Protein AF-A0A935E6T8-F1 (afdb_monomer_lite)

pLDDT: mean 95.71, std 8.77, range [33.62, 98.94]

Radius of gyration: 23.7 Å; chains: 1; bounding box: 55×39×68 Å

Sequence (323 aa):
MNLFSQPHSMPKLAYNYDALEPYIDAQTMEIHYSKHHQAYLNNLNKALAGTKAESLPLGELLISAERRGTAIRNNGGGHYNHSLFWDILAPNAAKTPEGKLADDIKNTFTSLDSLKKLMNAGAATRFGSGWVWLYVTPEKKLAICSTPNQDNPIMDAVKDNRGIPILGIDVWEHAYYLKYQNKRADYLGAIWNVVDWNAVNKNYENALKDPLLKMIEKDAWTALKDFHSVMAQTFHPMEEGKFGPIRERSGEMLAKAKLLASSAVPASFKSTKIDQAIKGLVDGSAKLDKLVKKNGKDEKIKESLIALHDTFHIIQGLCSDEH

Foldseek 3Di:
DDPDDQLDDQDDQPDQLPLLPPQFHSVLSCCLRVPQLVVLSVLLSVLCPPHPCSNPDLLVLQLAQVVSHDSNQQSSLSNVQVSLASLQFGSPADLAADDPVQVLCCVPQVHPVSVLVVQLVQLVPPPAWWKKFFFQALVRHTDIHIDHRSRDQSHPVPQPRHFGGLDMDTNHCSRPCVPQNVPSSVSSVRRSNGGHNVSSNVSSVCRSVDCSNLVSLVSSLVLLVQLVVLLVQQQVCVVVVRRVSCLVCLVVNLVSLVVSLPDDDGPVLDDPQLNVLSVVLNVLSVVLNVCSVVVHDSVVNNVSSVSNVVSSVSSVVSSDPPD

Secondary structure (DSSP, 8-state):
--SS--SS-PPPPSS-GGGGTTTS-HHHHHHIIIIIIHHHHHHHHHHHTTSTTTTS-HHHHHHTTTTT-HHHHHHHHHHHHHHHHHHTB-TT--SS--HHHHHHHHHHHSSHHHHHHHHHHHHHH--SSEEEEEEE-TTS-EEEEEEETT--TTSTT-SSS-SEEEEEEE-SGGGTHHHHTT-HHHHHHHGGGTB-HHHHHHHHHHHTT-THHHHHHHHT-HHHHHHHHHHHHHHHHHHTT--HHHHHHHHHHHHHHHHHHHSPPPGGG--HHHHHHHHHHHHHHHHHHHHHHTT--HHHHHHHHHHHHHHHHHHHHHTSS--

Structure (mmCIF, N/CA/C/O backbone):
data_AF-A0A935E6T8-F1
#
_entry.id   AF-A0A935E6T8-F1
#
loop_
_atom_site.group_PDB
_atom_site.id
_atom_site.type_symbol
_atom_site.label_atom_id
_atom_site.label_alt_id
_atom_site.label_comp_id
_atom_site.label_asym_id
_atom_site.label_entity_id
_atom_site.label_seq_id
_atom_site.pdbx_PDB_ins_code
_atom_site.Cartn_x
_atom_site.Cartn_y
_atom_site.Cartn_z
_atom_site.occupancy
_atom_site.B_iso_or_equiv
_atom_site.auth_seq_id
_atom_site.auth_comp_id
_atom_site.auth_asym_id
_atom_site.auth_atom_id
_atom_site.pdbx_PDB_model_num
ATOM 1 N N . MET A 1 1 ? -27.026 -13.960 -12.704 1.00 37.09 1 MET A N 1
ATOM 2 C CA . MET A 1 1 ? -25.626 -14.076 -12.241 1.00 37.09 1 MET A CA 1
ATOM 3 C C . MET A 1 1 ? -24.742 -14.091 -13.474 1.00 37.09 1 MET A C 1
ATOM 5 O O . MET A 1 1 ? -24.875 -15.006 -14.275 1.00 37.09 1 MET A O 1
ATOM 9 N N . ASN A 1 2 ? -23.948 -13.042 -13.697 1.00 33.62 2 ASN A N 1
ATOM 10 C CA . ASN A 1 2 ? -23.047 -12.967 -14.849 1.00 33.62 2 ASN A CA 1
ATOM 11 C C . ASN A 1 2 ? -21.915 -13.983 -14.667 1.00 33.62 2 ASN A C 1
ATOM 13 O O . ASN A 1 2 ? -21.098 -13.836 -13.768 1.00 33.62 2 ASN A O 1
ATOM 17 N N . LEU A 1 3 ? -21.877 -15.003 -15.520 1.00 39.88 3 LEU A N 1
ATOM 18 C CA . LEU A 1 3 ? -20.927 -16.117 -15.459 1.00 39.88 3 LEU A CA 1
ATOM 19 C C . LEU A 1 3 ? -19.535 -15.807 -16.051 1.00 39.88 3 LEU A C 1
ATOM 21 O O . LEU A 1 3 ? -18.737 -16.727 -16.173 1.00 39.88 3 LEU A O 1
ATOM 25 N N . PHE A 1 4 ? -19.209 -14.554 -16.415 1.00 50.06 4 PHE A N 1
ATOM 26 C CA . PHE A 1 4 ? -17.982 -14.277 -17.191 1.00 50.06 4 PHE A CA 1
ATOM 27 C C . PHE A 1 4 ? -17.188 -12.997 -16.865 1.00 50.06 4 PHE A C 1
ATOM 29 O O . PHE A 1 4 ? -16.226 -12.719 -17.575 1.00 50.06 4 PHE A O 1
ATOM 36 N N . SER A 1 5 ? -17.493 -12.238 -15.806 1.00 58.25 5 SER A N 1
ATOM 37 C CA . SER A 1 5 ? -16.596 -11.145 -15.381 1.00 58.25 5 SER A CA 1
ATOM 38 C C . SER A 1 5 ? -15.789 -11.587 -14.171 1.00 58.25 5 SER A C 1
ATOM 40 O O . SER A 1 5 ? -16.341 -11.742 -13.088 1.00 58.25 5 SER A O 1
ATOM 42 N N . GLN A 1 6 ? -14.489 -11.806 -14.358 1.00 73.06 6 GLN A N 1
ATOM 43 C CA . GLN A 1 6 ? -13.560 -11.975 -13.242 1.00 73.06 6 GLN A CA 1
ATOM 44 C C . GLN A 1 6 ? -13.437 -10.646 -12.467 1.00 73.06 6 GLN A C 1
ATOM 46 O O . GLN A 1 6 ? -13.509 -9.590 -13.103 1.00 73.06 6 GLN A O 1
ATOM 51 N N . PRO A 1 7 ? -13.249 -10.667 -11.133 1.00 78.94 7 PRO A N 1
ATOM 52 C CA . PRO A 1 7 ? -13.168 -9.444 -10.328 1.00 78.94 7 PRO A CA 1
ATOM 53 C C . PRO A 1 7 ? -11.920 -8.612 -10.655 1.00 78.94 7 PRO A C 1
ATOM 55 O O . PRO A 1 7 ? -11.956 -7.384 -10.626 1.00 78.94 7 PRO A O 1
ATOM 58 N N . HIS A 1 8 ? -10.837 -9.279 -11.058 1.00 91.81 8 HIS A N 1
ATOM 59 C CA . HIS A 1 8 ? -9.642 -8.652 -11.610 1.00 91.81 8 HIS A CA 1
ATOM 60 C C . HIS A 1 8 ? -9.248 -9.307 -12.942 1.00 91.81 8 HIS A C 1
ATOM 62 O O . HIS A 1 8 ? -9.583 -10.467 -13.209 1.00 91.81 8 HIS A O 1
ATOM 68 N N . SER A 1 9 ? -8.506 -8.574 -13.774 1.00 93.88 9 SER A N 1
ATOM 69 C CA . SER A 1 9 ? -8.086 -8.994 -15.117 1.00 93.88 9 SER A CA 1
ATOM 70 C C . SER A 1 9 ? -6.611 -8.689 -15.371 1.00 93.88 9 SER A C 1
ATOM 72 O O . SER A 1 9 ? -6.074 -7.735 -14.814 1.00 93.88 9 SER A O 1
ATOM 74 N N . MET A 1 10 ? -5.967 -9.444 -16.268 1.00 94.69 10 MET A N 1
ATOM 75 C CA . MET A 1 10 ? -4.593 -9.142 -16.684 1.00 94.69 10 MET A CA 1
ATOM 76 C C . MET A 1 10 ? -4.532 -7.772 -17.374 1.00 94.69 10 MET A C 1
ATOM 78 O O . MET A 1 10 ? -5.348 -7.518 -18.267 1.00 94.69 10 MET A O 1
ATOM 82 N N . PRO A 1 11 ? -3.566 -6.905 -17.027 1.00 94.12 11 PRO A N 1
ATOM 83 C CA . PRO A 1 11 ? -3.312 -5.697 -17.798 1.00 94.12 11 PRO A CA 1
ATOM 84 C C . PRO A 1 11 ? -2.738 -6.079 -19.160 1.00 94.12 11 PRO A C 1
ATOM 86 O O . PRO A 1 11 ? -1.846 -6.916 -19.246 1.00 94.12 11 PRO A O 1
ATOM 89 N N . LYS A 1 12 ? -3.220 -5.454 -20.233 1.00 94.31 12 LYS A N 1
ATOM 90 C CA . LYS A 1 12 ? -2.670 -5.673 -21.573 1.00 94.31 12 LYS A CA 1
ATOM 91 C C . LYS A 1 12 ? -1.252 -5.096 -21.651 1.00 94.31 12 LYS A C 1
ATOM 93 O O . LYS A 1 12 ? -1.075 -3.908 -21.398 1.00 94.31 12 LYS A O 1
ATOM 98 N N . LEU A 1 13 ? -0.272 -5.900 -22.073 1.00 95.00 13 LEU A N 1
ATOM 99 C CA . LEU A 1 13 ? 1.066 -5.389 -22.388 1.00 95.00 13 LEU A CA 1
ATOM 100 C C . LEU A 1 13 ? 1.008 -4.373 -23.534 1.00 95.00 13 LEU A C 1
ATOM 102 O O . LEU A 1 13 ? 0.393 -4.623 -24.575 1.00 95.00 13 LEU A O 1
ATOM 106 N N . ALA A 1 14 ? 1.669 -3.233 -23.339 1.00 95.69 14 ALA A N 1
ATOM 107 C CA . ALA A 1 14 ? 1.742 -2.154 -24.324 1.00 95.69 14 ALA A CA 1
ATOM 108 C C . ALA A 1 14 ? 2.800 -2.398 -25.420 1.00 95.69 14 ALA A C 1
ATOM 110 O O . ALA A 1 14 ? 2.910 -1.613 -26.360 1.00 95.69 14 ALA A O 1
ATOM 111 N N . TYR A 1 15 ? 3.578 -3.473 -25.301 1.00 97.69 15 TYR A N 1
ATOM 112 C CA . TYR A 1 15 ? 4.709 -3.811 -26.160 1.00 97.69 15 TYR A CA 1
ATOM 113 C C . TYR A 1 15 ? 4.876 -5.335 -26.254 1.00 97.69 15 TYR A C 1
ATOM 115 O O . TYR A 1 15 ? 4.345 -6.085 -25.433 1.00 97.69 15 TYR A O 1
ATOM 123 N N . ASN A 1 16 ? 5.598 -5.790 -27.280 1.00 98.25 16 ASN A N 1
ATOM 124 C CA . ASN A 1 16 ? 5.911 -7.205 -27.481 1.00 98.25 16 ASN A CA 1
ATOM 125 C C . ASN A 1 16 ? 6.928 -7.703 -26.444 1.00 98.25 16 ASN A C 1
ATOM 127 O O . ASN A 1 16 ? 7.658 -6.910 -25.851 1.00 98.25 16 ASN A O 1
ATOM 131 N N . TYR A 1 17 ? 7.016 -9.022 -26.258 1.00 98.62 17 TYR A N 1
ATOM 132 C CA . TYR A 1 17 ? 7.932 -9.620 -25.282 1.00 98.62 17 TYR A CA 1
ATOM 133 C C . TYR A 1 17 ? 9.412 -9.311 -25.555 1.00 98.62 17 TYR A C 1
ATOM 135 O O . TYR A 1 17 ? 10.180 -9.164 -24.615 1.00 98.62 17 TYR A O 1
ATOM 143 N N . ASP A 1 18 ? 9.814 -9.156 -26.814 1.00 98.44 18 ASP A N 1
ATOM 144 C CA . ASP A 1 18 ? 11.189 -8.843 -27.224 1.00 98.44 18 ASP A CA 1
ATOM 145 C C . ASP A 1 18 ? 11.524 -7.343 -27.213 1.00 98.44 18 ASP A C 1
ATOM 147 O O . ASP A 1 18 ? 12.677 -6.961 -27.405 1.00 98.44 18 ASP A O 1
ATOM 151 N N . ALA A 1 19 ? 10.545 -6.473 -26.952 1.00 98.56 19 ALA A N 1
ATOM 152 C CA . ALA A 1 19 ? 10.713 -5.028 -27.072 1.00 98.56 19 ALA A CA 1
ATOM 153 C C . ALA A 1 19 ? 11.705 -4.430 -26.055 1.00 98.56 19 ALA A C 1
ATOM 155 O O . ALA A 1 19 ? 12.172 -3.311 -26.247 1.00 98.56 19 ALA A O 1
ATOM 156 N N . LEU A 1 20 ? 12.012 -5.144 -24.968 1.00 98.56 20 LEU A N 1
ATOM 157 C CA . LEU A 1 20 ? 12.906 -4.673 -23.904 1.00 98.56 20 LEU A CA 1
ATOM 158 C C . LEU A 1 20 ? 14.341 -5.217 -24.030 1.00 98.56 20 LEU A C 1
ATOM 160 O O . LEU A 1 20 ? 15.175 -4.972 -23.152 1.00 98.56 20 LEU A O 1
ATOM 164 N N . GLU A 1 21 ? 14.661 -5.924 -25.115 1.00 98.19 21 GLU A N 1
ATOM 165 C CA . GLU A 1 21 ? 16.039 -6.299 -25.439 1.00 98.19 21 GLU A CA 1
ATOM 166 C C . GLU A 1 21 ? 16.902 -5.042 -25.711 1.00 98.19 21 GLU A C 1
ATOM 168 O O . GLU A 1 21 ? 16.412 -4.053 -26.259 1.00 98.19 21 GLU A O 1
ATOM 173 N N . PRO A 1 22 ? 18.200 -5.040 -25.352 1.00 97.94 22 PRO A N 1
ATOM 174 C CA . PRO A 1 22 ? 18.962 -6.142 -24.780 1.00 97.94 22 PRO A CA 1
ATOM 175 C C . PRO A 1 22 ? 18.931 -6.176 -23.241 1.00 97.94 22 PRO A C 1
ATOM 177 O O . PRO A 1 22 ? 19.862 -6.715 -22.649 1.00 97.94 22 PRO A O 1
ATOM 180 N N . TYR A 1 23 ? 17.943 -5.576 -22.572 1.00 98.50 23 TYR A N 1
ATOM 181 C CA . TYR A 1 23 ? 17.951 -5.378 -21.114 1.00 98.50 23 TYR A CA 1
ATOM 182 C C . TYR A 1 23 ? 17.115 -6.411 -20.352 1.00 98.50 23 TYR A C 1
ATOM 184 O O . TYR A 1 23 ? 17.507 -6.839 -19.272 1.00 98.50 23 TYR A O 1
ATOM 192 N N . ILE A 1 24 ? 15.992 -6.849 -20.916 1.00 98.75 24 ILE A N 1
ATOM 193 C CA . ILE A 1 24 ? 15.214 -7.991 -20.423 1.00 98.75 24 ILE A CA 1
ATOM 194 C C . ILE A 1 24 ? 14.935 -8.875 -21.633 1.00 98.75 24 ILE A C 1
ATOM 196 O O . ILE A 1 24 ? 14.482 -8.377 -22.661 1.00 98.75 24 ILE A O 1
ATOM 200 N N . ASP A 1 25 ? 15.268 -10.161 -21.538 1.00 98.62 25 ASP A N 1
ATOM 201 C CA . ASP A 1 25 ? 15.104 -11.076 -22.662 1.00 98.62 25 ASP A CA 1
ATOM 202 C C . ASP A 1 25 ? 13.638 -11.454 -22.902 1.00 98.62 25 ASP A C 1
ATOM 204 O O . ASP A 1 25 ? 12.824 -11.512 -21.974 1.00 98.62 25 ASP A O 1
ATOM 208 N N . ALA A 1 26 ? 13.309 -11.744 -24.163 1.00 98.69 26 ALA A N 1
ATOM 209 C CA . ALA A 1 26 ? 11.941 -12.058 -24.576 1.00 98.69 26 ALA A CA 1
ATOM 210 C C . ALA A 1 26 ? 11.348 -13.265 -23.831 1.00 98.69 26 ALA A C 1
ATOM 212 O O . ALA A 1 26 ? 10.160 -13.275 -23.502 1.00 98.69 26 ALA A O 1
ATOM 213 N N . GLN A 1 27 ? 12.178 -14.268 -23.533 1.00 98.69 27 GLN A N 1
ATOM 214 C CA . GLN A 1 27 ? 11.749 -15.470 -22.826 1.00 98.69 27 GLN A CA 1
ATOM 215 C C . GLN A 1 27 ? 11.370 -15.154 -21.373 1.00 98.69 27 GLN A C 1
ATOM 217 O O . GLN A 1 27 ? 10.331 -15.620 -20.897 1.00 98.69 27 GLN A O 1
ATOM 222 N N . THR A 1 28 ? 12.161 -14.326 -20.685 1.00 98.75 28 THR A N 1
ATOM 223 C CA . THR A 1 28 ? 11.809 -13.788 -19.366 1.00 98.75 28 THR A CA 1
ATOM 224 C C . THR A 1 28 ? 10.487 -13.029 -19.433 1.00 98.75 28 THR A C 1
ATOM 226 O O . THR A 1 28 ? 9.585 -13.347 -18.662 1.00 98.75 28 THR A O 1
ATOM 229 N N . MET A 1 29 ? 10.313 -12.101 -20.379 1.00 98.75 29 MET A N 1
ATOM 230 C CA . MET A 1 29 ? 9.067 -11.329 -20.517 1.00 98.75 29 MET A CA 1
ATOM 231 C C . MET A 1 29 ? 7.836 -12.223 -20.716 1.00 98.75 29 MET A C 1
ATOM 233 O O . MET A 1 29 ? 6.820 -12.042 -20.040 1.00 98.75 29 MET A O 1
ATOM 237 N N . GLU A 1 30 ? 7.928 -13.222 -21.595 1.00 98.69 30 GLU A N 1
ATOM 238 C CA . GLU A 1 30 ? 6.835 -14.160 -21.852 1.00 98.69 30 GLU A CA 1
ATOM 239 C C . GLU A 1 30 ? 6.477 -14.977 -20.606 1.00 98.69 30 GLU A C 1
ATOM 241 O O . GLU A 1 30 ? 5.300 -15.079 -20.248 1.00 98.69 30 GLU A O 1
ATOM 246 N N . ILE A 1 31 ? 7.464 -15.559 -19.920 1.00 98.81 31 ILE A N 1
ATOM 247 C CA . ILE A 1 31 ? 7.226 -16.425 -18.756 1.00 98.81 31 ILE A CA 1
ATOM 248 C C . ILE A 1 31 ? 6.748 -15.598 -17.555 1.00 98.81 31 ILE A C 1
ATOM 250 O O . ILE A 1 31 ? 5.792 -15.975 -16.868 1.00 98.81 31 ILE A O 1
ATOM 254 N N . HIS A 1 32 ? 7.365 -14.445 -17.313 1.00 98.81 32 HIS A N 1
ATOM 255 C CA . HIS A 1 32 ? 7.050 -13.558 -16.193 1.00 98.81 32 HIS A CA 1
ATOM 256 C C . HIS A 1 32 ? 5.625 -13.000 -16.307 1.00 98.81 32 HIS A C 1
ATOM 258 O O . HIS A 1 32 ? 4.868 -13.038 -15.331 1.00 98.81 32 HIS A O 1
ATOM 264 N N . TYR A 1 33 ? 5.197 -12.598 -17.506 1.00 98.75 33 TYR A N 1
ATOM 265 C CA . TYR A 1 33 ? 3.830 -12.135 -17.751 1.00 98.75 33 TYR A CA 1
ATOM 266 C C . TYR A 1 33 ? 2.812 -13.288 -17.843 1.00 98.75 33 TYR A C 1
ATOM 268 O O . TYR A 1 33 ? 1.829 -13.323 -17.099 1.00 98.75 33 TYR A O 1
ATOM 276 N N . SER A 1 34 ? 3.026 -14.260 -18.736 1.00 98.19 34 SER A N 1
ATOM 277 C CA . SER A 1 34 ? 2.002 -15.265 -19.073 1.00 98.19 34 SER A CA 1
ATOM 278 C C . SER A 1 34 ? 1.897 -16.423 -18.077 1.00 98.19 34 SER A C 1
ATOM 280 O O . SER A 1 34 ? 0.899 -17.149 -18.091 1.00 98.19 34 SER A O 1
ATOM 282 N N . LYS A 1 35 ? 2.908 -16.622 -17.217 1.00 98.56 35 LYS A N 1
ATOM 283 C CA . LYS A 1 35 ? 2.922 -17.683 -16.195 1.00 98.56 35 LYS A CA 1
ATOM 284 C C . LYS A 1 35 ? 2.877 -17.106 -14.790 1.00 98.56 35 LYS A C 1
ATOM 286 O O . LYS A 1 35 ? 1.891 -17.340 -14.096 1.00 98.56 35 LYS A O 1
ATOM 291 N N . HIS A 1 36 ? 3.893 -16.349 -14.373 1.00 98.75 36 HIS A N 1
ATOM 292 C CA . HIS A 1 36 ? 3.972 -15.861 -12.990 1.00 98.75 36 HIS A CA 1
ATOM 293 C C . HIS A 1 36 ? 2.833 -14.886 -12.670 1.00 98.75 36 HIS A C 1
ATOM 295 O O . HIS A 1 36 ? 2.038 -15.152 -11.766 1.00 98.75 36 HIS A O 1
ATOM 301 N N . HIS A 1 37 ? 2.686 -13.810 -13.449 1.00 98.75 37 HIS A N 1
ATOM 302 C CA . HIS A 1 37 ? 1.616 -12.837 -13.227 1.00 98.75 37 HIS A CA 1
ATOM 303 C C . HIS A 1 37 ? 0.217 -13.456 -13.414 1.00 98.75 37 HIS A C 1
ATOM 305 O O . HIS A 1 37 ? -0.647 -13.295 -12.548 1.00 98.75 37 HIS A O 1
ATOM 311 N N . GLN A 1 38 ? 0.010 -14.252 -14.468 1.00 98.44 38 GLN A N 1
ATOM 312 C CA . GLN A 1 38 ? -1.260 -14.956 -14.689 1.00 98.44 38 GLN A CA 1
ATOM 313 C C . GLN A 1 38 ? -1.637 -15.892 -13.526 1.00 98.44 38 GLN A C 1
ATOM 315 O O . GLN A 1 38 ? -2.812 -15.979 -13.161 1.00 98.44 38 GLN A O 1
ATOM 320 N N . ALA A 1 39 ? -0.668 -16.589 -12.924 1.00 98.69 39 ALA A N 1
ATOM 321 C CA . ALA A 1 39 ? -0.919 -17.454 -11.775 1.00 98.69 39 ALA A CA 1
ATOM 322 C C . ALA A 1 39 ? -1.370 -16.651 -10.547 1.00 98.69 39 ALA A C 1
ATOM 324 O O . ALA A 1 39 ? -2.327 -17.059 -9.883 1.00 98.69 39 ALA A O 1
ATOM 325 N N . TYR A 1 40 ? -0.743 -15.499 -10.274 1.00 98.75 40 TYR A N 1
ATOM 326 C CA . TYR A 1 40 ? -1.193 -14.600 -9.208 1.00 98.75 40 TYR A CA 1
ATOM 327 C C . TYR A 1 40 ? -2.631 -14.142 -9.443 1.00 98.75 40 TYR A C 1
ATOM 329 O O . TYR A 1 40 ? -3.457 -14.262 -8.544 1.00 98.75 40 TYR A O 1
ATOM 337 N N . LEU A 1 41 ? -2.974 -13.719 -10.660 1.00 98.25 41 LEU A N 1
ATOM 338 C CA . LEU A 1 41 ? -4.343 -13.315 -10.972 1.00 98.25 41 LEU A CA 1
ATOM 339 C C . LEU A 1 41 ? -5.356 -14.451 -10.757 1.00 98.25 41 LEU A C 1
ATOM 341 O O . LEU A 1 41 ? -6.370 -14.267 -10.083 1.00 98.25 41 LEU A O 1
ATOM 345 N N . ASN A 1 42 ? -5.079 -15.638 -11.302 1.00 98.06 42 ASN A N 1
ATOM 346 C CA . ASN A 1 42 ? -5.985 -16.784 -11.197 1.00 98.06 42 ASN A CA 1
ATOM 347 C C . ASN A 1 42 ? -6.233 -17.168 -9.733 1.00 98.06 42 ASN A C 1
ATOM 349 O O . ASN A 1 42 ? -7.369 -17.419 -9.326 1.00 98.06 42 ASN A O 1
ATOM 353 N N . ASN A 1 43 ? -5.170 -17.194 -8.930 1.00 98.44 43 ASN A N 1
ATOM 354 C CA . ASN A 1 43 ? -5.258 -17.533 -7.517 1.00 98.44 43 ASN A CA 1
ATOM 355 C C . ASN A 1 43 ? -5.927 -16.430 -6.690 1.00 98.44 43 ASN A C 1
ATOM 357 O O . ASN A 1 43 ? -6.649 -16.750 -5.747 1.00 98.44 43 ASN A O 1
ATOM 361 N N . LEU A 1 44 ? -5.723 -15.156 -7.041 1.00 98.19 44 LEU A N 1
ATOM 362 C CA . LEU A 1 44 ? -6.420 -14.031 -6.422 1.00 98.19 44 LEU A CA 1
ATOM 363 C C . LEU A 1 44 ? -7.927 -14.152 -6.649 1.00 98.19 44 LEU A C 1
ATOM 365 O O . LEU A 1 44 ? -8.685 -14.187 -5.683 1.00 98.19 44 LEU A O 1
ATOM 369 N N . ASN A 1 45 ? -8.358 -14.298 -7.902 1.00 97.25 45 ASN A N 1
ATOM 370 C CA . ASN A 1 45 ? -9.778 -14.416 -8.229 1.00 97.25 45 ASN A CA 1
ATOM 371 C C . ASN A 1 45 ? -10.406 -15.651 -7.566 1.00 97.25 45 ASN A C 1
ATOM 373 O O . ASN A 1 45 ? -11.507 -15.572 -7.026 1.00 97.25 45 ASN A O 1
ATOM 377 N N . LYS A 1 46 ? -9.675 -16.773 -7.506 1.00 97.31 46 LYS A N 1
ATOM 378 C CA . LYS A 1 46 ? -10.103 -17.966 -6.760 1.00 97.31 46 LYS A CA 1
ATOM 379 C C . LYS A 1 46 ? -10.267 -17.698 -5.260 1.00 97.31 46 LYS A C 1
ATOM 381 O O . LYS A 1 46 ? -11.198 -18.224 -4.661 1.00 97.31 46 LYS A O 1
ATOM 386 N N . ALA A 1 47 ? -9.373 -16.920 -4.650 1.00 96.31 47 ALA A N 1
ATOM 387 C CA . ALA A 1 47 ? -9.450 -16.571 -3.231 1.00 96.31 47 ALA A CA 1
ATOM 388 C C . ALA A 1 47 ? -10.574 -15.566 -2.920 1.00 96.31 47 ALA A C 1
ATOM 390 O O . ALA A 1 47 ? -11.046 -15.518 -1.786 1.00 96.31 47 ALA A O 1
ATOM 391 N N . LEU A 1 48 ? -10.993 -14.773 -3.911 1.00 95.94 48 LEU A N 1
ATOM 392 C CA . LEU A 1 48 ? -12.060 -13.781 -3.776 1.00 95.94 48 LEU A CA 1
ATOM 393 C C . LEU A 1 48 ? -13.459 -14.345 -4.033 1.00 95.94 48 LEU A C 1
ATOM 395 O O . LEU A 1 48 ? -14.412 -13.822 -3.456 1.00 95.94 48 LEU A O 1
ATOM 399 N N . ALA A 1 49 ? -13.584 -15.389 -4.855 1.00 94.69 49 ALA A N 1
ATOM 400 C CA . ALA A 1 49 ? -14.863 -15.940 -5.292 1.00 94.69 49 ALA A CA 1
ATOM 401 C C . ALA A 1 49 ? -15.811 -16.253 -4.119 1.00 94.69 49 ALA A C 1
ATOM 403 O O . ALA A 1 49 ? -15.491 -17.045 -3.228 1.00 94.69 49 ALA A O 1
ATOM 404 N N . GLY A 1 50 ? -16.995 -15.636 -4.128 1.00 90.44 50 GLY A N 1
ATOM 405 C CA . GLY A 1 50 ? -18.027 -15.837 -3.106 1.00 90.44 50 GLY A CA 1
ATOM 406 C C . GLY A 1 50 ? -17.760 -15.110 -1.784 1.00 90.44 50 GLY A C 1
ATOM 407 O O . GLY A 1 50 ? -18.510 -15.287 -0.822 1.00 90.44 50 GLY A O 1
ATOM 408 N N . THR A 1 51 ? -16.715 -14.284 -1.714 1.00 92.25 51 THR A N 1
ATOM 409 C CA . THR A 1 51 ? -16.426 -13.438 -0.552 1.00 92.25 51 THR A CA 1
ATOM 410 C C . THR A 1 51 ? -16.984 -12.029 -0.753 1.00 92.25 51 THR A C 1
ATOM 412 O O . THR A 1 51 ? -17.116 -11.538 -1.870 1.00 92.25 51 THR A O 1
ATOM 415 N N . LYS A 1 52 ? -17.223 -11.299 0.343 1.00 90.06 52 LYS A N 1
ATOM 416 C CA . LYS A 1 52 ? -17.585 -9.867 0.275 1.00 90.06 52 LYS A CA 1
ATOM 417 C C . LYS A 1 52 ? -16.472 -8.980 -0.305 1.00 90.06 52 LYS A C 1
ATOM 419 O O . LYS A 1 52 ? -16.710 -7.811 -0.572 1.00 90.06 52 LYS A O 1
ATOM 424 N N . ALA A 1 53 ? -15.254 -9.507 -0.431 1.00 91.00 53 ALA A N 1
ATOM 425 C CA . ALA A 1 53 ? -14.105 -8.774 -0.942 1.00 91.00 53 ALA A CA 1
ATOM 426 C C . ALA A 1 53 ? -14.019 -8.796 -2.475 1.00 91.00 53 ALA A C 1
ATOM 428 O O . ALA A 1 53 ? -13.218 -8.058 -3.035 1.00 91.00 53 ALA A O 1
ATOM 429 N N . GLU A 1 54 ? -14.832 -9.621 -3.142 1.00 91.81 54 GLU A N 1
ATOM 430 C CA . GLU A 1 54 ? -14.816 -9.811 -4.597 1.00 91.81 54 GLU A CA 1
ATOM 431 C C . GLU A 1 54 ? -15.082 -8.519 -5.381 1.00 91.81 54 GLU A C 1
ATOM 433 O O . GLU A 1 54 ? -14.569 -8.352 -6.480 1.00 91.81 54 GLU A O 1
ATOM 438 N N . SER A 1 55 ? -15.841 -7.584 -4.808 1.00 89.69 55 SER A N 1
ATOM 439 C CA . SER A 1 55 ? -16.160 -6.297 -5.433 1.00 89.69 55 SER A CA 1
ATOM 440 C C . SER A 1 55 ? -15.212 -5.158 -5.050 1.00 89.69 55 SER A C 1
ATOM 442 O O . SER A 1 55 ? -15.443 -4.027 -5.473 1.00 89.69 55 SER A O 1
ATOM 444 N N . LEU A 1 56 ? -14.206 -5.402 -4.203 1.00 91.50 56 LEU A N 1
ATOM 445 C CA . LEU A 1 56 ? -13.308 -4.338 -3.754 1.00 91.50 56 LEU A CA 1
ATOM 446 C C . LEU A 1 56 ? -12.277 -3.995 -4.837 1.00 91.50 56 LEU A C 1
ATOM 448 O O . LEU A 1 56 ? -11.704 -4.901 -5.449 1.00 91.50 56 LEU A O 1
ATOM 452 N N . PRO A 1 57 ? -11.959 -2.704 -5.033 1.00 94.25 57 PRO A N 1
ATOM 453 C CA . PRO A 1 57 ? -10.790 -2.311 -5.805 1.00 94.25 57 PRO A CA 1
ATOM 454 C C . PRO A 1 57 ? -9.513 -2.932 -5.229 1.00 94.25 57 PRO A C 1
ATOM 456 O O . PRO A 1 57 ? -9.368 -3.082 -4.013 1.00 94.25 57 PRO A O 1
ATOM 459 N N . LEU A 1 58 ? -8.550 -3.252 -6.099 1.00 95.69 58 LEU A N 1
ATOM 460 C CA . LEU A 1 58 ? -7.317 -3.934 -5.693 1.00 95.69 58 LEU A CA 1
ATOM 461 C C . LEU A 1 58 ? -6.555 -3.161 -4.603 1.00 95.69 58 LEU A C 1
ATOM 463 O O . LEU A 1 58 ? -6.104 -3.764 -3.636 1.00 95.69 58 LEU A O 1
ATOM 467 N N . GLY A 1 59 ? -6.463 -1.830 -4.705 1.00 94.94 59 GLY A N 1
ATOM 468 C CA . GLY A 1 59 ? -5.823 -0.998 -3.677 1.00 94.94 59 GLY A CA 1
ATOM 469 C C . GLY A 1 59 ? -6.473 -1.149 -2.296 1.00 94.94 59 GLY A C 1
ATOM 470 O O . GLY A 1 59 ? -5.779 -1.383 -1.308 1.00 94.94 59 GLY A O 1
ATOM 471 N N . GLU A 1 60 ? -7.806 -1.113 -2.226 1.00 94.69 60 GLU A N 1
ATOM 472 C CA . GLU A 1 60 ? -8.557 -1.280 -0.974 1.00 94.69 60 GLU A CA 1
ATOM 473 C C . GLU A 1 60 ? -8.427 -2.687 -0.389 1.00 94.69 60 GLU A C 1
ATOM 475 O O . GLU A 1 60 ? -8.307 -2.866 0.830 1.00 94.69 60 GLU A O 1
ATOM 480 N N . LEU A 1 61 ? -8.411 -3.699 -1.261 1.00 95.88 61 LEU A N 1
ATOM 481 C CA . LEU A 1 61 ? -8.156 -5.077 -0.865 1.00 95.88 61 LEU A CA 1
ATOM 482 C C . LEU A 1 61 ? -6.794 -5.190 -0.169 1.00 95.88 61 LEU A C 1
ATOM 484 O O . LEU A 1 61 ? -6.685 -5.835 0.880 1.00 95.88 61 LEU A O 1
ATOM 488 N N . LEU A 1 62 ? -5.777 -4.529 -0.726 1.00 97.62 62 LEU A N 1
ATOM 489 C CA . LEU A 1 62 ? -4.404 -4.621 -0.250 1.00 97.62 62 LEU A CA 1
ATOM 490 C C . LEU A 1 62 ? -4.152 -3.925 1.084 1.00 97.62 62 LEU A C 1
ATOM 492 O O . LEU A 1 62 ? -3.320 -4.417 1.841 1.00 97.62 62 LEU A O 1
ATOM 496 N N . ILE A 1 63 ? -4.900 -2.875 1.439 1.00 95.94 63 ILE A N 1
ATOM 497 C CA . ILE A 1 63 ? -4.756 -2.187 2.741 1.00 95.94 63 ILE A CA 1
ATOM 498 C C . ILE A 1 63 ? -4.842 -3.155 3.922 1.00 95.94 63 ILE A C 1
ATOM 500 O O . ILE A 1 63 ? -4.215 -2.926 4.952 1.00 95.94 63 ILE A O 1
ATOM 504 N N . SER A 1 64 ? -5.633 -4.217 3.771 1.00 94.06 64 SER A N 1
ATOM 505 C CA . SER A 1 64 ? -5.915 -5.221 4.801 1.00 94.06 64 SER A CA 1
ATOM 506 C C . SER A 1 64 ? -5.520 -6.635 4.365 1.00 94.06 64 SER A C 1
ATOM 508 O O . SER A 1 64 ? -6.087 -7.617 4.847 1.00 94.06 64 SER A O 1
ATOM 510 N N . ALA A 1 65 ? -4.583 -6.747 3.421 1.00 95.75 65 ALA A N 1
ATOM 511 C CA . ALA A 1 65 ? -4.166 -8.007 2.817 1.00 95.75 65 ALA A CA 1
ATOM 512 C C . ALA A 1 65 ? -3.735 -9.061 3.846 1.00 95.75 65 ALA A C 1
ATOM 514 O O . ALA A 1 65 ? -4.146 -10.218 3.735 1.00 95.75 65 ALA A O 1
ATOM 515 N N . GLU A 1 66 ? -2.947 -8.688 4.859 1.00 95.44 66 GLU A N 1
ATOM 516 C CA . GLU A 1 66 ? -2.508 -9.614 5.906 1.00 95.44 66 GLU A CA 1
ATOM 517 C C . GLU A 1 66 ? -3.698 -10.141 6.708 1.00 95.44 66 GLU A C 1
ATOM 519 O O . GLU A 1 66 ? -3.843 -11.354 6.878 1.00 95.44 66 GLU A O 1
ATOM 524 N N . ARG A 1 67 ? -4.608 -9.249 7.115 1.00 94.06 67 ARG A N 1
ATOM 525 C CA . ARG A 1 67 ? -5.837 -9.619 7.839 1.00 94.06 67 ARG A CA 1
ATOM 526 C C . ARG A 1 67 ? -6.810 -10.454 7.004 1.00 94.06 67 ARG A C 1
ATOM 528 O O . ARG A 1 67 ? -7.633 -11.167 7.571 1.00 94.06 67 ARG A O 1
ATOM 535 N N . ARG A 1 68 ? -6.725 -10.385 5.674 1.00 94.69 68 ARG A N 1
ATOM 536 C CA . ARG A 1 68 ? -7.533 -11.183 4.732 1.00 94.69 68 ARG A CA 1
ATOM 537 C C . ARG A 1 68 ? -6.945 -12.561 4.432 1.00 94.69 68 ARG A C 1
ATOM 539 O O . ARG A 1 68 ? -7.613 -13.382 3.808 1.00 94.69 68 ARG A O 1
ATOM 546 N N . GLY A 1 69 ? -5.732 -12.834 4.904 1.00 96.81 69 GLY A N 1
ATOM 547 C CA . GLY A 1 69 ? -5.089 -14.137 4.814 1.00 96.81 69 GLY A CA 1
ATOM 548 C C . GLY A 1 69 ? -4.090 -14.264 3.665 1.00 96.81 69 GLY A C 1
ATOM 549 O O . GLY A 1 69 ? -4.081 -13.516 2.686 1.00 96.81 69 GLY A O 1
ATOM 550 N N . THR A 1 70 ? -3.229 -15.274 3.791 1.00 97.88 70 THR A N 1
ATOM 551 C CA . THR A 1 70 ? -2.039 -15.474 2.953 1.00 97.88 70 THR A CA 1
ATOM 552 C C . THR A 1 70 ? -2.338 -15.559 1.456 1.00 97.88 70 THR A C 1
ATOM 554 O O . THR A 1 70 ? -1.552 -15.065 0.652 1.00 97.88 70 THR A O 1
ATOM 557 N N . ALA A 1 71 ? -3.471 -16.152 1.061 1.00 97.75 71 ALA A N 1
ATOM 558 C CA . ALA A 1 71 ? -3.835 -16.277 -0.349 1.00 97.75 71 ALA A CA 1
ATOM 559 C C . ALA A 1 71 ? -4.083 -14.908 -1.003 1.00 97.75 71 ALA A C 1
ATOM 561 O O . ALA A 1 71 ? -3.538 -14.647 -2.074 1.00 97.75 71 ALA A O 1
ATOM 562 N N . ILE A 1 72 ? -4.843 -14.024 -0.347 1.00 97.31 72 ILE A N 1
ATOM 563 C CA . ILE A 1 72 ? -5.106 -12.666 -0.842 1.00 97.31 72 ILE A CA 1
ATOM 564 C C . ILE A 1 72 ? -3.833 -11.824 -0.772 1.00 97.31 72 ILE A C 1
ATOM 566 O O . ILE A 1 72 ? -3.508 -11.153 -1.746 1.00 97.31 72 ILE A O 1
ATOM 570 N N . ARG A 1 73 ? -3.062 -11.914 0.318 1.00 98.44 73 ARG A N 1
ATOM 571 C CA . ARG A 1 73 ? -1.782 -11.201 0.449 1.00 98.44 73 ARG A CA 1
ATOM 572 C C . ARG A 1 73 ? -0.808 -11.529 -0.678 1.00 98.44 73 ARG A C 1
ATOM 574 O O . ARG A 1 73 ? -0.378 -10.633 -1.396 1.00 98.44 73 ARG A O 1
ATOM 581 N N . ASN A 1 74 ? -0.502 -12.809 -0.877 1.00 98.69 74 ASN A N 1
ATOM 582 C CA . ASN A 1 74 ? 0.521 -13.211 -1.840 1.00 98.69 74 ASN A CA 1
ATOM 583 C C . ASN A 1 74 ? 0.077 -12.971 -3.288 1.00 98.69 74 ASN A C 1
ATOM 585 O O . ASN A 1 74 ? 0.863 -12.494 -4.102 1.00 98.69 74 ASN A O 1
ATOM 589 N N . ASN A 1 75 ? -1.173 -13.306 -3.622 1.00 98.75 75 ASN A N 1
ATOM 590 C CA . ASN A 1 75 ? -1.654 -13.242 -5.003 1.00 98.75 75 ASN A CA 1
ATOM 591 C C . ASN A 1 75 ? -2.184 -11.853 -5.379 1.00 98.75 75 ASN A C 1
ATOM 593 O O . ASN A 1 75 ? -1.963 -11.406 -6.499 1.00 98.75 75 ASN A O 1
ATOM 597 N N . GLY A 1 76 ? -2.815 -11.142 -4.442 1.00 98.50 76 GLY A N 1
ATOM 598 C CA . GLY A 1 76 ? -3.186 -9.736 -4.607 1.00 98.50 76 GLY A CA 1
ATOM 599 C C . GLY A 1 76 ? -1.957 -8.850 -4.738 1.00 98.50 76 GLY A C 1
ATOM 600 O O . GLY A 1 76 ? -1.887 -8.025 -5.646 1.00 98.50 76 GLY A O 1
ATOM 601 N N . GLY A 1 77 ? -0.955 -9.079 -3.885 1.00 98.75 77 GLY A N 1
ATOM 602 C CA . GLY A 1 77 ? 0.349 -8.440 -4.005 1.00 98.75 77 GLY A CA 1
ATOM 603 C C . GLY A 1 77 ? 1.003 -8.743 -5.341 1.00 98.75 77 GLY A C 1
ATOM 604 O O . GLY A 1 77 ? 1.335 -7.824 -6.079 1.00 98.75 77 GLY A O 1
ATOM 605 N N . GLY A 1 78 ? 1.084 -10.024 -5.712 1.00 98.81 78 GLY A N 1
ATOM 606 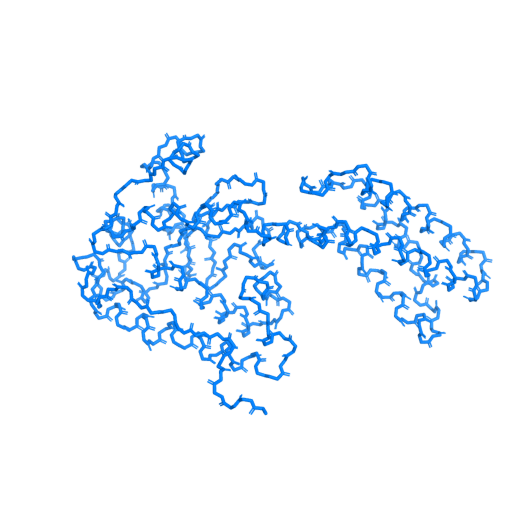C CA . GLY A 1 78 ? 1.660 -10.438 -6.988 1.00 98.81 78 GLY A CA 1
ATOM 607 C C . GLY A 1 78 ? 0.977 -9.763 -8.176 1.00 98.81 78 GLY A C 1
ATOM 608 O O . GLY A 1 78 ? 1.658 -9.210 -9.034 1.00 98.81 78 GLY A O 1
ATOM 609 N N . HIS A 1 79 ? -0.354 -9.725 -8.199 1.00 98.81 79 HIS A N 1
ATOM 610 C CA . HIS A 1 79 ? -1.098 -9.068 -9.269 1.00 98.81 79 HIS A CA 1
ATOM 611 C C . HIS A 1 79 ? -0.850 -7.550 -9.322 1.00 98.81 79 HIS A C 1
ATOM 613 O O . HIS A 1 79 ? -0.567 -7.020 -10.397 1.00 98.81 79 HIS A O 1
ATOM 619 N N . TYR A 1 80 ? -0.882 -6.851 -8.182 1.00 98.75 80 TYR A N 1
ATOM 620 C CA . TYR A 1 80 ? -0.607 -5.408 -8.133 1.00 98.75 80 TYR A CA 1
ATOM 621 C C . TYR A 1 80 ? 0.818 -5.087 -8.594 1.00 98.75 80 TYR A C 1
ATOM 623 O O . TYR A 1 80 ? 1.021 -4.246 -9.470 1.00 98.75 80 TYR A O 1
ATOM 631 N N . ASN A 1 81 ? 1.801 -5.794 -8.033 1.00 98.88 81 ASN A N 1
ATOM 632 C CA . ASN A 1 81 ? 3.222 -5.543 -8.253 1.00 98.88 81 ASN A CA 1
ATOM 633 C C . ASN A 1 81 ? 3.584 -5.672 -9.732 1.00 98.88 81 ASN A C 1
ATOM 635 O O . ASN A 1 81 ? 4.206 -4.779 -10.301 1.00 98.88 81 ASN A O 1
ATOM 639 N N . HIS A 1 82 ? 3.140 -6.758 -10.369 1.00 98.88 82 HIS A N 1
ATOM 640 C CA . HIS A 1 82 ? 3.423 -7.006 -11.778 1.00 98.88 82 HIS A CA 1
ATOM 641 C C . HIS A 1 82 ? 2.635 -6.061 -12.682 1.00 98.88 82 HIS A C 1
ATOM 643 O O . HIS A 1 82 ? 3.170 -5.608 -13.685 1.00 98.88 82 HIS A O 1
ATOM 649 N N . SER A 1 83 ? 1.394 -5.712 -12.329 1.00 98.75 83 SER A N 1
ATOM 650 C CA . SER A 1 83 ? 0.624 -4.735 -13.106 1.00 98.75 83 SER A CA 1
ATOM 651 C C . SER A 1 83 ? 1.318 -3.375 -13.166 1.00 98.75 83 SER A C 1
ATOM 653 O O . SER A 1 83 ? 1.424 -2.807 -14.249 1.00 98.75 83 SER A O 1
ATOM 655 N N . LEU A 1 84 ? 1.865 -2.902 -12.040 1.00 98.75 84 LEU A N 1
ATOM 656 C CA . LEU A 1 84 ? 2.697 -1.698 -12.014 1.00 98.75 84 LEU A CA 1
ATOM 657 C C . LEU A 1 84 ? 4.010 -1.891 -12.786 1.00 98.75 84 LEU A C 1
ATOM 659 O O . LEU A 1 84 ? 4.422 -0.998 -13.517 1.00 98.75 84 LEU A O 1
ATOM 663 N N . PHE A 1 85 ? 4.667 -3.044 -12.635 1.00 98.88 85 PHE A N 1
ATOM 664 C CA . PHE A 1 85 ? 5.944 -3.331 -13.295 1.00 98.88 85 PHE A CA 1
ATOM 665 C C . PHE A 1 85 ? 5.848 -3.237 -14.819 1.00 98.88 85 PHE A C 1
ATOM 667 O O . PHE A 1 85 ? 6.698 -2.617 -15.445 1.00 98.88 85 PHE A O 1
ATOM 674 N N . TRP A 1 86 ? 4.798 -3.794 -15.422 1.00 98.69 86 TRP A N 1
ATOM 675 C CA . TRP A 1 86 ? 4.616 -3.715 -16.871 1.00 98.69 86 TRP A CA 1
ATOM 676 C C . TRP A 1 86 ? 4.304 -2.299 -17.358 1.00 98.69 86 TRP A C 1
ATOM 678 O O . TRP A 1 86 ? 4.734 -1.927 -18.449 1.00 98.69 86 TRP A O 1
ATOM 688 N N . ASP A 1 87 ? 3.572 -1.523 -16.557 1.00 98.00 87 ASP A N 1
ATOM 689 C CA . ASP A 1 87 ? 3.171 -0.149 -16.877 1.00 98.00 87 ASP A CA 1
ATOM 690 C C . ASP A 1 87 ? 4.361 0.822 -16.895 1.00 98.00 87 ASP A C 1
ATOM 692 O O . ASP A 1 87 ? 4.410 1.719 -17.731 1.00 98.00 87 ASP A O 1
ATOM 696 N N . ILE A 1 88 ? 5.356 0.616 -16.024 1.00 98.62 88 ILE A N 1
ATOM 697 C CA . ILE A 1 88 ? 6.523 1.510 -15.897 1.00 98.62 88 ILE A CA 1
ATOM 698 C C . ILE A 1 88 ? 7.693 1.166 -16.826 1.00 98.62 88 ILE A C 1
ATOM 700 O O . ILE A 1 88 ? 8.749 1.793 -16.723 1.00 98.62 88 ILE A O 1
ATOM 704 N N . LEU A 1 89 ? 7.542 0.184 -17.717 1.00 98.62 89 LEU A N 1
ATOM 705 C CA . LEU A 1 89 ? 8.576 -0.216 -18.674 1.00 98.62 89 LEU A CA 1
ATOM 706 C C . LEU A 1 89 ? 8.161 0.124 -20.107 1.00 98.62 89 LEU A C 1
ATOM 708 O O . LEU A 1 89 ? 7.000 -0.030 -20.472 1.00 98.62 89 LEU A O 1
ATOM 712 N N . ALA A 1 90 ? 9.111 0.537 -20.948 1.00 98.25 90 ALA A N 1
ATOM 713 C CA . ALA A 1 90 ? 8.871 0.755 -22.372 1.00 98.25 90 ALA A CA 1
ATOM 714 C C . ALA A 1 90 ? 10.151 0.600 -23.221 1.00 98.25 90 ALA A C 1
ATOM 716 O O . ALA A 1 90 ? 11.240 0.951 -22.758 1.00 98.25 90 ALA A O 1
ATOM 717 N N . PRO A 1 91 ? 10.039 0.176 -24.500 1.00 97.25 91 PRO A N 1
ATOM 718 C CA . PRO A 1 91 ? 11.169 0.158 -25.440 1.00 97.25 91 PRO A CA 1
ATOM 719 C C . PRO A 1 91 ? 11.755 1.560 -25.670 1.00 97.25 91 PRO A C 1
ATOM 721 O O . PRO A 1 91 ? 12.966 1.765 -25.648 1.00 97.25 91 PRO A O 1
ATOM 724 N N . ASN A 1 92 ? 10.876 2.553 -25.830 1.00 93.69 92 ASN A N 1
ATOM 725 C CA . ASN A 1 92 ? 11.224 3.958 -26.040 1.00 93.69 92 ASN A CA 1
ATOM 726 C C . ASN A 1 92 ? 11.015 4.765 -24.753 1.00 93.69 92 ASN A C 1
ATOM 728 O O . ASN A 1 92 ? 10.364 5.806 -24.760 1.00 93.69 92 ASN A O 1
ATOM 732 N N . ALA A 1 93 ? 11.532 4.243 -23.641 1.00 95.81 93 ALA A N 1
ATOM 733 C CA . ALA A 1 93 ? 11.379 4.843 -22.324 1.00 95.81 93 ALA A CA 1
ATOM 734 C C . ALA A 1 93 ? 11.950 6.266 -22.255 1.00 95.81 93 ALA A C 1
ATOM 736 O O . ALA A 1 93 ? 13.127 6.482 -22.589 1.00 95.81 93 ALA A O 1
ATOM 737 N N . ALA A 1 94 ? 11.150 7.208 -21.749 1.00 96.69 94 ALA A N 1
ATOM 738 C CA . ALA A 1 94 ? 11.625 8.524 -21.348 1.00 96.69 94 ALA A CA 1
ATOM 739 C C . ALA A 1 94 ? 12.683 8.348 -20.255 1.00 96.69 94 ALA A C 1
ATOM 741 O O . ALA A 1 94 ? 12.476 7.592 -19.309 1.00 96.69 94 ALA A O 1
ATOM 742 N N . LYS A 1 95 ? 13.842 9.006 -20.393 1.00 96.50 95 LYS A N 1
ATOM 743 C CA . LYS A 1 95 ? 15.033 8.718 -19.566 1.00 96.50 95 LYS A CA 1
ATOM 744 C C . LYS A 1 95 ? 15.103 9.502 -18.259 1.00 96.50 95 LYS A C 1
ATOM 746 O O . LYS A 1 95 ? 15.901 9.144 -17.387 1.00 96.50 95 LYS A O 1
ATOM 751 N N . THR A 1 96 ? 14.285 10.538 -18.115 1.00 97.38 96 THR A N 1
ATOM 752 C CA . THR A 1 96 ? 14.269 11.421 -16.947 1.00 97.38 96 THR A CA 1
ATOM 753 C C . THR A 1 96 ? 12.841 11.767 -16.530 1.00 97.38 96 THR A C 1
ATOM 755 O O . THR A 1 96 ? 11.993 11.922 -17.407 1.00 97.38 96 THR A O 1
ATOM 758 N N . PRO A 1 97 ? 12.571 11.922 -15.219 1.00 97.62 97 PRO A N 1
ATOM 759 C CA . PRO A 1 97 ? 11.317 12.490 -14.737 1.00 97.62 97 PRO A CA 1
ATOM 760 C C . PRO A 1 97 ? 11.203 13.952 -15.168 1.00 97.62 97 PRO A C 1
ATOM 762 O O . PRO A 1 97 ? 12.205 14.605 -15.470 1.00 97.62 97 PRO A O 1
ATOM 765 N N . GLU A 1 98 ? 9.986 14.480 -15.120 1.00 94.81 98 GLU A N 1
ATOM 766 C CA . GLU A 1 98 ? 9.696 15.870 -15.476 1.00 94.81 98 GLU A CA 1
ATOM 767 C C . GLU A 1 98 ? 8.782 16.510 -14.427 1.00 94.81 98 GLU A C 1
ATOM 769 O O . GLU A 1 98 ? 8.230 15.833 -13.553 1.00 94.81 98 GLU A O 1
ATOM 774 N N . GLY A 1 99 ? 8.654 17.836 -14.497 1.00 97.25 99 GLY A N 1
ATOM 775 C CA . GLY A 1 99 ? 7.762 18.611 -13.642 1.00 97.25 99 GLY A CA 1
ATOM 776 C C . GLY A 1 99 ? 7.955 18.328 -12.151 1.00 97.25 99 GLY A C 1
ATOM 777 O O . GLY A 1 99 ? 9.076 18.206 -11.653 1.00 97.25 99 GLY A O 1
ATOM 778 N N . LYS A 1 100 ? 6.834 18.195 -11.434 1.00 98.06 100 LYS A N 1
ATOM 779 C CA . LYS A 1 100 ? 6.841 18.054 -9.975 1.00 98.06 100 LYS A CA 1
ATOM 780 C C . LYS A 1 100 ? 7.599 16.811 -9.496 1.00 98.06 100 LYS A C 1
ATOM 782 O O . LYS A 1 100 ? 8.241 16.871 -8.450 1.00 98.06 100 LYS A O 1
ATOM 787 N N . LEU A 1 101 ? 7.551 15.695 -10.231 1.00 98.69 101 LEU A N 1
ATOM 788 C CA . LEU A 1 101 ? 8.283 14.493 -9.823 1.00 98.69 101 LEU A CA 1
ATOM 789 C C . LEU A 1 101 ? 9.797 14.737 -9.858 1.00 98.69 101 LEU A C 1
ATOM 791 O O . LEU A 1 101 ? 10.498 14.340 -8.930 1.00 98.69 101 LEU A O 1
ATOM 795 N N . ALA A 1 102 ? 10.304 15.411 -10.895 1.00 98.69 102 ALA A N 1
ATOM 796 C CA . ALA A 1 102 ? 11.723 15.747 -10.990 1.00 98.69 102 ALA A CA 1
ATOM 797 C C . ALA A 1 102 ? 12.178 16.636 -9.821 1.00 98.69 102 ALA A C 1
ATOM 799 O O . ALA A 1 102 ? 13.219 16.368 -9.212 1.00 98.69 102 ALA A O 1
ATOM 800 N N . ASP A 1 103 ? 11.371 17.641 -9.470 1.00 98.62 103 ASP A N 1
ATOM 801 C CA . ASP A 1 103 ? 11.636 18.534 -8.340 1.00 98.62 103 ASP A CA 1
ATOM 802 C C . ASP A 1 103 ? 11.631 17.781 -7.005 1.00 98.62 103 ASP A C 1
ATOM 804 O O . ASP A 1 103 ? 12.566 17.914 -6.213 1.00 98.62 103 ASP A O 1
ATOM 808 N N . ASP A 1 104 ? 10.627 16.940 -6.756 1.00 98.62 104 ASP A N 1
ATOM 809 C CA . ASP A 1 104 ? 10.537 16.154 -5.524 1.00 98.62 104 ASP A CA 1
ATOM 810 C C . ASP A 1 104 ? 11.680 15.135 -5.413 1.00 98.62 104 ASP A C 1
ATOM 812 O O . ASP A 1 104 ? 12.222 14.943 -4.320 1.00 98.62 104 ASP A O 1
ATOM 816 N N . ILE A 1 105 ? 12.104 14.520 -6.524 1.00 98.81 105 ILE A N 1
ATOM 817 C CA . ILE A 1 105 ? 13.274 13.630 -6.552 1.00 98.81 105 ILE A CA 1
ATOM 818 C C . ILE A 1 105 ? 14.536 14.407 -6.190 1.00 98.81 105 ILE A C 1
ATOM 820 O O . ILE A 1 105 ? 15.315 13.952 -5.351 1.00 98.81 105 ILE A O 1
ATOM 824 N N . LYS A 1 106 ? 14.743 15.586 -6.785 1.00 98.50 106 LYS A N 1
ATOM 825 C CA . LYS A 1 106 ? 15.900 16.438 -6.491 1.00 98.50 106 LYS A CA 1
ATOM 826 C C . LYS A 1 106 ? 15.905 16.893 -5.031 1.00 98.50 106 LYS A C 1
ATOM 828 O O . LYS A 1 106 ? 16.943 16.835 -4.383 1.00 98.50 106 LYS A O 1
ATOM 833 N N . ASN A 1 107 ? 14.756 17.295 -4.498 1.00 98.44 107 ASN A N 1
ATOM 834 C CA . ASN A 1 107 ? 14.633 17.770 -3.120 1.00 98.44 107 ASN A CA 1
ATOM 835 C C . ASN A 1 107 ? 14.805 16.645 -2.088 1.00 98.44 107 ASN A C 1
ATOM 837 O O . ASN A 1 107 ? 15.341 16.887 -1.010 1.00 98.44 107 ASN A O 1
ATOM 841 N N . THR A 1 108 ? 14.363 15.425 -2.406 1.00 98.38 108 THR A N 1
ATOM 842 C CA . THR A 1 108 ? 14.388 14.292 -1.463 1.00 98.38 108 THR A CA 1
ATOM 843 C C . THR A 1 108 ? 15.686 13.493 -1.543 1.00 98.38 108 THR A C 1
ATOM 845 O O . THR A 1 108 ? 16.227 13.079 -0.520 1.00 98.38 108 THR A O 1
ATOM 848 N N . PHE A 1 109 ? 16.197 13.272 -2.755 1.00 98.50 109 PHE A N 1
ATOM 849 C CA . PHE A 1 109 ? 17.317 12.365 -3.023 1.00 98.50 109 PHE A CA 1
ATOM 850 C C . PHE A 1 109 ? 18.528 13.071 -3.636 1.00 98.50 109 PHE A C 1
ATOM 852 O O . PHE A 1 109 ? 19.484 12.403 -4.020 1.00 98.50 109 PHE A O 1
ATOM 859 N N . THR A 1 110 ? 18.508 14.401 -3.754 1.00 98.44 110 THR A N 1
ATOM 860 C CA . THR A 1 110 ? 19.544 15.240 -4.388 1.00 98.44 110 THR A CA 1
ATOM 861 C C . THR A 1 110 ? 19.571 15.163 -5.917 1.00 98.44 110 THR A C 1
ATOM 863 O O . THR A 1 110 ? 19.713 16.189 -6.581 1.00 98.44 110 THR A O 1
ATOM 866 N N . SER A 1 111 ? 19.441 13.975 -6.510 1.00 98.56 111 SER A N 1
ATOM 867 C CA . SER A 1 111 ? 19.416 13.790 -7.967 1.00 98.56 111 SER A CA 1
ATOM 868 C C . SER A 1 111 ? 18.781 12.459 -8.374 1.00 98.56 111 SER A C 1
ATOM 870 O O . SER A 1 111 ? 18.631 11.546 -7.559 1.00 98.56 111 SER A O 1
ATOM 872 N N . LEU A 1 112 ? 18.463 12.322 -9.666 1.00 98.56 112 LEU A N 1
ATOM 873 C CA . LEU A 1 112 ? 18.001 11.061 -10.250 1.00 98.56 112 LEU A CA 1
ATOM 874 C C . LEU A 1 112 ? 19.026 9.930 -10.076 1.00 98.56 112 LEU A C 1
ATOM 876 O O . LEU A 1 112 ? 18.658 8.803 -9.758 1.00 98.56 112 LEU A O 1
ATOM 880 N N . ASP A 1 113 ? 20.315 10.222 -10.248 1.00 98.50 113 ASP A N 1
ATOM 881 C CA . ASP A 1 113 ? 21.371 9.219 -10.090 1.00 98.50 113 ASP A CA 1
ATOM 882 C C . ASP A 1 113 ? 21.496 8.746 -8.641 1.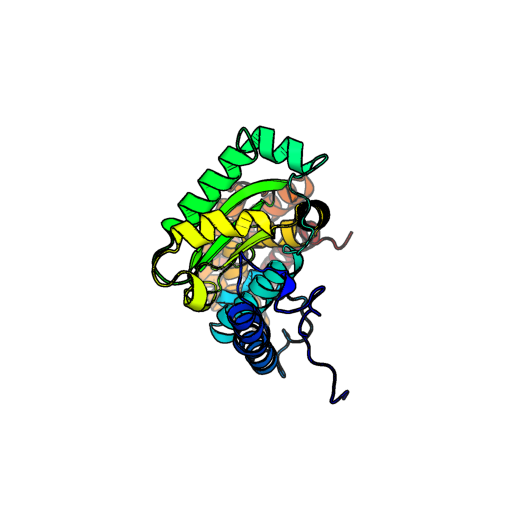00 98.50 113 ASP A C 1
ATOM 884 O O . ASP A 1 113 ? 21.702 7.558 -8.388 1.00 98.50 113 ASP A O 1
ATOM 888 N N . SER A 1 114 ? 21.342 9.657 -7.679 1.00 98.62 114 SER A N 1
ATOM 889 C CA . SER A 1 114 ? 21.308 9.310 -6.258 1.00 98.62 114 SER A CA 1
ATOM 890 C C . SER A 1 114 ? 20.093 8.446 -5.920 1.00 98.62 114 SER A C 1
ATOM 892 O O . SER A 1 114 ? 20.248 7.439 -5.231 1.00 98.62 114 SER A O 1
ATOM 894 N N . LEU A 1 115 ? 18.915 8.758 -6.472 1.00 98.75 115 LEU A N 1
ATOM 895 C CA . LEU A 1 115 ? 17.730 7.899 -6.372 1.00 98.75 115 LEU A CA 1
ATOM 896 C C . LEU A 1 115 ? 18.012 6.489 -6.919 1.00 98.75 115 LEU A C 1
ATOM 898 O O . LEU A 1 115 ? 17.812 5.509 -6.201 1.00 98.75 115 LEU A O 1
ATOM 902 N N . LYS A 1 116 ? 18.533 6.371 -8.148 1.00 98.75 116 LYS A N 1
ATOM 903 C CA . LYS A 1 116 ? 18.865 5.071 -8.763 1.00 98.75 116 LYS A CA 1
ATOM 904 C C . LYS A 1 116 ? 19.843 4.267 -7.904 1.00 98.75 116 LYS A C 1
ATOM 906 O O . LYS A 1 116 ? 19.642 3.072 -7.702 1.00 98.75 116 LYS A O 1
ATOM 911 N N . LYS A 1 117 ? 20.872 4.915 -7.343 1.00 98.75 117 LYS A N 1
ATOM 912 C CA . LYS A 1 117 ? 21.833 4.276 -6.424 1.00 98.75 117 LYS A CA 1
ATOM 913 C C . LYS A 1 117 ? 21.161 3.755 -5.153 1.00 98.75 117 LYS A C 1
ATOM 915 O O . LYS A 1 117 ? 21.420 2.617 -4.767 1.00 98.75 117 LYS A O 1
ATOM 920 N N . LEU A 1 118 ? 20.295 4.552 -4.524 1.00 98.75 118 LEU A N 1
ATOM 921 C CA . LEU A 1 118 ? 19.566 4.153 -3.315 1.00 98.75 118 LEU A CA 1
ATOM 922 C C . LEU A 1 118 ? 18.611 2.985 -3.588 1.00 98.75 118 LEU A C 1
ATOM 924 O O . LEU A 1 118 ? 18.579 2.025 -2.817 1.00 98.75 118 LEU A O 1
ATOM 928 N N . MET A 1 119 ? 17.886 3.021 -4.708 1.00 98.81 119 MET A N 1
ATOM 929 C CA . MET A 1 119 ? 17.014 1.916 -5.114 1.00 98.81 119 MET A CA 1
ATOM 930 C C . MET A 1 119 ? 17.812 0.648 -5.425 1.00 98.81 119 MET A C 1
ATOM 932 O O . MET A 1 119 ? 17.479 -0.416 -4.907 1.00 98.81 119 MET A O 1
ATOM 936 N N . ASN A 1 120 ? 18.910 0.746 -6.179 1.00 98.75 120 ASN A N 1
ATOM 937 C CA . ASN A 1 120 ? 19.779 -0.401 -6.453 1.00 98.75 120 ASN A CA 1
ATOM 938 C C . ASN A 1 120 ? 20.360 -0.998 -5.163 1.00 98.75 120 ASN A C 1
ATOM 940 O O . ASN A 1 120 ? 20.410 -2.218 -5.027 1.00 98.75 120 ASN A O 1
ATOM 944 N N . ALA A 1 121 ? 20.745 -0.169 -4.188 1.00 98.62 121 ALA A N 1
ATOM 945 C CA . ALA A 1 121 ? 21.214 -0.642 -2.888 1.00 98.62 121 ALA A CA 1
ATOM 946 C C . ALA A 1 121 ? 20.108 -1.382 -2.112 1.00 98.62 121 ALA A C 1
ATOM 948 O O . ALA A 1 121 ? 20.344 -2.478 -1.597 1.00 98.62 121 ALA A O 1
ATOM 949 N N . GLY A 1 122 ? 18.883 -0.846 -2.080 1.00 98.12 122 GLY A N 1
ATOM 950 C CA . GLY A 1 122 ? 17.735 -1.509 -1.448 1.00 98.12 122 GLY A CA 1
ATOM 951 C C . GLY A 1 122 ? 17.349 -2.831 -2.125 1.00 98.12 122 GLY A C 1
ATOM 952 O O . GLY A 1 122 ? 16.975 -3.792 -1.453 1.00 98.12 122 GLY A O 1
ATOM 953 N N . ALA A 1 123 ? 17.493 -2.900 -3.448 1.00 98.38 123 ALA A N 1
ATOM 954 C CA . ALA A 1 123 ? 17.234 -4.084 -4.263 1.00 98.38 123 ALA A CA 1
ATOM 955 C C . ALA A 1 123 ? 18.310 -5.174 -4.099 1.00 98.38 123 ALA A C 1
ATOM 957 O O . ALA A 1 123 ? 18.004 -6.365 -4.000 1.00 98.38 123 ALA A O 1
ATOM 958 N N . ALA A 1 124 ? 19.581 -4.774 -4.037 1.00 97.50 124 ALA A N 1
ATOM 959 C CA . ALA A 1 124 ? 20.708 -5.682 -3.838 1.00 97.50 124 ALA A CA 1
ATOM 960 C C . ALA A 1 124 ? 20.722 -6.284 -2.424 1.00 97.50 124 ALA A C 1
ATOM 962 O O . ALA A 1 124 ? 21.025 -7.462 -2.258 1.00 97.50 124 ALA A O 1
ATOM 963 N N . THR A 1 125 ? 20.357 -5.492 -1.412 1.00 97.06 125 THR A N 1
ATOM 964 C CA . THR A 1 125 ? 20.326 -5.920 -0.001 1.00 97.06 125 THR A CA 1
ATOM 965 C C . THR A 1 125 ? 19.064 -6.702 0.377 1.00 97.06 125 THR A C 1
ATOM 967 O O . THR A 1 125 ? 19.018 -7.313 1.446 1.00 97.06 125 THR A O 1
ATOM 970 N N . ARG A 1 126 ? 18.043 -6.741 -0.492 1.00 98.44 126 ARG A N 1
ATOM 971 C CA . ARG A 1 126 ? 16.861 -7.597 -0.319 1.00 98.44 126 ARG A CA 1
ATOM 972 C C . ARG A 1 126 ? 17.264 -9.069 -0.415 1.00 98.44 126 ARG A C 1
ATOM 974 O O . ARG A 1 126 ? 17.347 -9.634 -1.502 1.00 98.44 126 ARG A O 1
ATOM 981 N N . PHE A 1 127 ? 17.485 -9.701 0.732 1.00 97.75 127 PHE A N 1
ATOM 982 C CA . PHE A 1 127 ? 17.759 -11.133 0.784 1.00 97.75 127 PHE A CA 1
ATOM 983 C C . PHE A 1 127 ? 16.530 -11.951 0.366 1.00 97.75 127 PHE A C 1
ATOM 985 O O . PHE A 1 127 ? 15.411 -11.675 0.808 1.00 97.75 127 PHE A O 1
ATOM 992 N N . GLY A 1 128 ? 16.757 -12.963 -0.471 1.00 97.94 128 GLY A N 1
ATOM 993 C CA . GLY A 1 128 ? 15.704 -13.782 -1.059 1.00 97.94 128 GLY A CA 1
ATOM 994 C C . GLY A 1 128 ? 14.894 -13.039 -2.123 1.00 97.94 128 GLY A C 1
ATOM 995 O O . GLY A 1 128 ? 15.422 -12.214 -2.874 1.00 97.94 128 GLY A O 1
ATOM 996 N N . SER A 1 129 ? 13.610 -13.382 -2.184 1.00 98.69 129 SER A N 1
ATOM 997 C CA . SER A 1 129 ? 12.636 -12.838 -3.129 1.00 98.69 129 SER A CA 1
ATOM 998 C C . SER A 1 129 ? 12.018 -11.538 -2.621 1.00 98.69 129 SER A C 1
ATOM 1000 O O . SER A 1 129 ? 11.775 -11.383 -1.419 1.00 98.69 129 SER A O 1
ATOM 1002 N N . GLY A 1 130 ? 11.726 -10.606 -3.524 1.00 98.75 130 GLY A N 1
ATOM 1003 C CA . GLY A 1 130 ? 11.117 -9.340 -3.143 1.00 98.75 130 GLY A CA 1
ATOM 1004 C C . GLY A 1 130 ? 11.154 -8.281 -4.229 1.00 98.75 130 GLY A C 1
ATOM 1005 O O . GLY A 1 130 ? 11.436 -8.563 -5.389 1.00 98.75 130 GLY A O 1
ATOM 1006 N N . TRP A 1 131 ? 10.893 -7.053 -3.798 1.00 98.94 131 TRP A N 1
ATOM 1007 C CA . TRP A 1 131 ? 10.804 -5.871 -4.649 1.00 98.94 131 TRP A CA 1
ATOM 1008 C C . TRP A 1 131 ? 11.495 -4.682 -3.989 1.00 98.94 131 TRP A C 1
ATOM 1010 O O . TRP A 1 131 ? 11.587 -4.619 -2.759 1.00 98.94 131 TRP A O 1
ATOM 1020 N N . VAL A 1 132 ? 11.936 -3.716 -4.793 1.00 98.88 132 VAL A N 1
ATOM 1021 C CA . VAL A 1 132 ? 12.260 -2.359 -4.328 1.00 98.88 132 VAL A CA 1
ATOM 1022 C C . VAL A 1 132 ? 11.274 -1.361 -4.922 1.00 98.88 132 VAL A C 1
ATOM 1024 O O . VAL A 1 132 ? 10.847 -1.518 -6.063 1.00 98.88 132 VAL A O 1
ATOM 1027 N N . TRP A 1 133 ? 10.928 -0.333 -4.153 1.00 98.94 133 TRP A N 1
ATOM 1028 C CA . TRP A 1 133 ? 9.868 0.610 -4.480 1.00 98.94 133 TRP A CA 1
ATOM 1029 C C . TRP A 1 133 ? 10.343 2.046 -4.348 1.00 98.94 133 TRP A C 1
ATOM 1031 O O . TRP A 1 133 ? 11.027 2.383 -3.382 1.00 98.94 133 TRP A O 1
ATOM 1041 N N . LEU A 1 134 ? 9.905 2.886 -5.278 1.00 98.94 134 LEU A N 1
ATOM 1042 C CA . LEU A 1 134 ? 9.707 4.311 -5.057 1.00 98.94 134 LEU A CA 1
ATOM 1043 C C . LEU A 1 134 ? 8.202 4.519 -4.896 1.00 98.94 134 LEU A C 1
ATOM 1045 O O . LEU A 1 134 ? 7.414 4.055 -5.726 1.00 98.94 134 LEU A O 1
ATOM 1049 N N . TYR A 1 135 ? 7.796 5.183 -3.823 1.00 98.88 135 TYR A N 1
ATOM 1050 C CA . TYR A 1 135 ? 6.386 5.333 -3.483 1.00 98.88 135 TYR A CA 1
ATOM 1051 C C . TYR A 1 135 ? 6.092 6.704 -2.878 1.00 98.88 135 TYR A C 1
ATOM 1053 O O . TYR A 1 135 ? 6.997 7.408 -2.422 1.00 98.88 135 TYR A O 1
ATOM 1061 N N . VAL A 1 136 ? 4.812 7.074 -2.895 1.00 98.75 136 VAL A N 1
ATOM 1062 C CA . VAL A 1 136 ? 4.288 8.301 -2.288 1.00 98.75 136 VAL A CA 1
ATOM 1063 C C . VAL A 1 136 ? 3.701 7.967 -0.919 1.00 98.75 136 VAL A C 1
ATOM 1065 O O . VAL A 1 136 ? 2.797 7.135 -0.828 1.00 98.75 136 VAL A O 1
ATOM 1068 N N . THR A 1 137 ? 4.211 8.594 0.142 1.00 97.56 137 THR A N 1
ATOM 1069 C CA . THR A 1 137 ? 3.695 8.439 1.513 1.00 97.56 137 THR A CA 1
ATOM 1070 C C . THR A 1 137 ? 2.360 9.178 1.692 1.00 97.56 137 THR A C 1
ATOM 1072 O O . THR A 1 137 ? 2.045 10.061 0.886 1.00 97.56 137 THR A O 1
ATOM 1075 N N . PRO A 1 138 ? 1.574 8.894 2.748 1.00 94.81 138 PRO A N 1
ATOM 1076 C CA . PRO A 1 138 ? 0.364 9.661 3.065 1.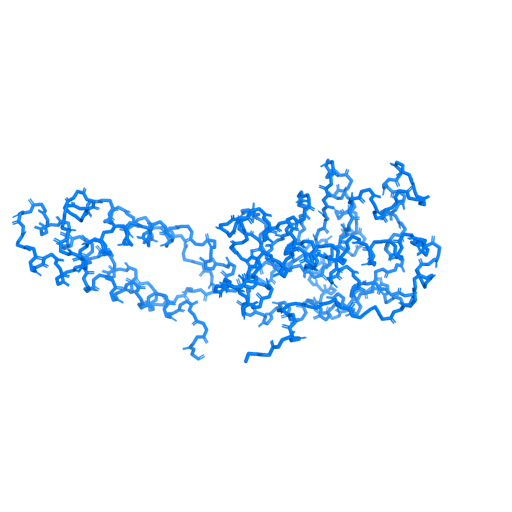00 94.81 138 PRO A CA 1
ATOM 1077 C C . PRO A 1 138 ? 0.581 11.177 3.177 1.00 94.81 138 PRO A C 1
ATOM 1079 O O . PRO A 1 138 ? -0.277 11.963 2.782 1.00 94.81 138 PRO A O 1
ATOM 1082 N N . GLU A 1 139 ? 1.768 11.610 3.608 1.00 93.50 139 GLU A N 1
ATOM 1083 C CA . GLU A 1 139 ? 2.179 13.020 3.657 1.00 93.50 139 GLU A CA 1
ATOM 1084 C C . GLU A 1 139 ? 2.555 13.596 2.281 1.00 93.50 139 GLU A C 1
ATOM 1086 O O . GLU A 1 139 ? 3.082 14.709 2.199 1.00 93.50 139 GLU A O 1
ATOM 1091 N N . LYS A 1 140 ? 2.302 12.848 1.201 1.00 96.19 140 LYS A N 1
ATOM 1092 C CA . LYS A 1 140 ? 2.593 13.203 -0.193 1.00 96.19 140 LYS A CA 1
ATOM 1093 C C . LYS A 1 140 ? 4.078 13.451 -0.462 1.00 96.19 140 LYS A C 1
ATOM 1095 O O . LYS A 1 140 ? 4.434 14.324 -1.253 1.00 96.19 140 LYS A O 1
ATOM 1100 N N . LYS A 1 141 ? 4.947 12.679 0.197 1.00 97.25 141 LYS A N 1
ATOM 1101 C CA . LYS A 1 141 ? 6.407 12.710 0.010 1.00 97.25 141 LYS A CA 1
ATOM 1102 C C . LYS A 1 141 ? 6.891 11.460 -0.709 1.00 97.25 141 LYS A C 1
ATOM 1104 O O . LYS A 1 141 ? 6.249 10.419 -0.631 1.00 97.25 141 LYS A O 1
ATOM 1109 N N . LEU A 1 142 ? 8.038 11.552 -1.379 1.00 98.75 142 LEU A N 1
ATOM 1110 C CA . LEU A 1 142 ? 8.700 10.384 -1.954 1.00 98.75 142 LEU A CA 1
ATOM 1111 C C . LEU A 1 142 ? 9.480 9.621 -0.883 1.00 98.75 142 LEU A C 1
ATOM 1113 O O . LEU A 1 142 ? 10.161 10.220 -0.051 1.00 98.75 142 LEU A O 1
ATOM 1117 N N . ALA A 1 143 ? 9.425 8.297 -0.948 1.00 98.56 143 ALA A N 1
ATOM 1118 C CA . ALA A 1 143 ? 10.215 7.408 -0.109 1.00 98.56 143 ALA A CA 1
ATOM 1119 C C . ALA A 1 143 ? 10.635 6.148 -0.878 1.00 98.56 143 ALA A C 1
ATOM 1121 O O . ALA A 1 143 ? 10.057 5.807 -1.912 1.00 98.56 143 ALA A O 1
ATOM 1122 N N . ILE A 1 144 ? 11.662 5.465 -0.365 1.00 98.69 144 ILE A N 1
ATOM 1123 C CA . ILE A 1 144 ? 12.189 4.214 -0.920 1.00 98.69 144 ILE A CA 1
ATOM 1124 C C . ILE A 1 144 ? 12.109 3.133 0.150 1.00 98.69 144 ILE A C 1
ATOM 1126 O O . ILE A 1 144 ? 12.478 3.365 1.300 1.00 98.69 144 ILE A O 1
ATOM 1130 N N . CYS A 1 145 ? 11.675 1.935 -0.226 1.00 98.44 145 CYS A N 1
ATOM 1131 C CA . CYS A 1 145 ? 11.796 0.753 0.623 1.00 98.44 145 CYS A CA 1
ATOM 1132 C C . CYS A 1 145 ? 11.937 -0.509 -0.229 1.00 98.44 145 CYS A C 1
ATOM 1134 O O . CYS A 1 145 ? 11.709 -0.488 -1.437 1.00 98.44 145 CYS A O 1
ATOM 1136 N N . SER A 1 146 ? 12.274 -1.630 0.403 1.00 98.56 146 SER A N 1
ATOM 1137 C CA . SER A 1 146 ? 12.135 -2.950 -0.209 1.00 98.56 146 SER A CA 1
ATOM 1138 C C . SER A 1 146 ? 11.179 -3.808 0.607 1.00 98.56 146 SER A C 1
ATOM 1140 O O . SER A 1 146 ? 11.097 -3.659 1.828 1.00 98.56 146 SER A O 1
ATOM 1142 N N . THR A 1 147 ? 10.482 -4.728 -0.046 1.00 98.75 147 THR A N 1
ATOM 1143 C CA . THR A 1 147 ? 9.532 -5.645 0.597 1.00 98.75 147 THR A CA 1
ATOM 1144 C C . THR A 1 147 ? 9.878 -7.096 0.268 1.00 98.75 147 THR A C 1
ATOM 1146 O O . THR A 1 147 ? 10.452 -7.368 -0.791 1.00 98.75 147 THR A O 1
ATOM 1149 N N . PRO A 1 148 ? 9.605 -8.043 1.182 1.00 98.56 148 PRO A N 1
ATOM 1150 C CA . PRO A 1 148 ? 9.798 -9.459 0.912 1.00 98.56 148 PRO A CA 1
ATOM 1151 C C . PRO A 1 148 ? 8.670 -10.014 0.038 1.00 98.56 148 PRO A C 1
ATOM 1153 O O . PRO A 1 148 ? 7.520 -9.584 0.120 1.00 98.56 148 PRO A O 1
ATOM 1156 N N . ASN A 1 149 ? 8.989 -11.049 -0.732 1.00 98.69 149 ASN A N 1
ATOM 1157 C CA . ASN A 1 149 ? 8.027 -11.812 -1.521 1.00 98.69 149 ASN A CA 1
ATOM 1158 C C . ASN A 1 149 ? 7.153 -10.906 -2.410 1.00 98.69 149 ASN A C 1
ATOM 1160 O O . ASN A 1 149 ? 7.689 -10.171 -3.232 1.00 98.69 149 ASN A O 1
ATOM 1164 N N . GLN A 1 150 ? 5.825 -10.983 -2.282 1.00 98.81 150 GLN A N 1
ATOM 1165 C CA . GLN A 1 150 ? 4.880 -10.151 -3.030 1.00 98.81 150 GLN A CA 1
ATOM 1166 C C . GLN A 1 150 ? 4.244 -9.044 -2.183 1.00 98.81 150 GLN A C 1
ATOM 1168 O O . GLN A 1 150 ? 3.314 -8.385 -2.644 1.00 98.81 150 GLN A O 1
ATOM 1173 N N . ASP A 1 151 ? 4.744 -8.807 -0.969 1.00 98.81 151 ASP A N 1
ATOM 1174 C CA . ASP A 1 151 ? 4.285 -7.673 -0.171 1.00 98.81 151 ASP A CA 1
ATOM 1175 C C . ASP A 1 151 ? 4.617 -6.362 -0.891 1.00 98.81 151 ASP A C 1
ATOM 1177 O O . ASP A 1 151 ? 5.604 -6.280 -1.626 1.00 98.81 151 ASP A O 1
ATOM 1181 N N . ASN A 1 152 ? 3.828 -5.316 -0.664 1.00 98.81 152 ASN A N 1
ATOM 1182 C CA . ASN A 1 152 ? 4.086 -3.991 -1.222 1.00 98.81 152 ASN A CA 1
ATOM 1183 C C . ASN A 1 152 ? 3.666 -2.877 -0.244 1.00 98.81 152 ASN A C 1
ATOM 1185 O O . ASN A 1 152 ? 2.938 -3.157 0.712 1.00 98.81 152 ASN A O 1
ATOM 1189 N N . PRO A 1 153 ? 4.112 -1.625 -0.465 1.00 98.56 153 PRO A N 1
ATOM 1190 C CA . PRO A 1 153 ? 3.838 -0.486 0.418 1.00 98.56 153 PRO A CA 1
ATOM 1191 C C . PRO A 1 153 ? 2.360 -0.195 0.737 1.00 98.56 153 PRO A C 1
ATOM 1193 O O . PRO A 1 153 ? 2.081 0.522 1.691 1.00 98.56 153 PRO A O 1
ATOM 1196 N N . ILE A 1 154 ? 1.380 -0.740 0.014 1.00 98.56 154 ILE A N 1
ATOM 1197 C CA . ILE A 1 154 ? -0.034 -0.522 0.367 1.00 98.56 154 ILE A CA 1
ATOM 1198 C C . ILE A 1 154 ? -0.424 -1.372 1.586 1.00 98.56 154 ILE A C 1
ATOM 1200 O O . ILE A 1 154 ? -1.303 -0.992 2.363 1.00 98.56 154 ILE A O 1
ATOM 1204 N N . MET A 1 155 ? 0.231 -2.516 1.786 1.00 98.25 155 MET A N 1
ATOM 1205 C CA . MET A 1 155 ? -0.230 -3.556 2.702 1.00 98.25 155 MET A CA 1
ATOM 1206 C C . MET A 1 155 ? -0.013 -3.236 4.180 1.00 98.25 155 MET A C 1
ATOM 1208 O O . MET A 1 155 ? 0.997 -2.661 4.575 1.00 98.25 155 MET A O 1
ATOM 1212 N N . ASP A 1 156 ? -0.935 -3.708 5.018 1.00 95.50 156 ASP A N 1
ATOM 1213 C CA . ASP A 1 156 ? -0.818 -3.706 6.481 1.00 95.50 156 ASP A CA 1
ATOM 1214 C C . ASP A 1 156 ? 0.351 -4.550 7.011 1.00 95.50 156 ASP A C 1
ATOM 1216 O O . ASP A 1 156 ? 0.867 -4.268 8.094 1.00 95.50 156 ASP A O 1
ATOM 1220 N N . ALA A 1 157 ? 0.826 -5.516 6.222 1.00 95.56 157 ALA A N 1
ATOM 1221 C CA . ALA A 1 157 ? 2.059 -6.252 6.494 1.00 95.56 157 ALA A CA 1
ATOM 1222 C C . ALA A 1 157 ? 3.319 -5.356 6.512 1.00 95.56 157 ALA A C 1
ATOM 1224 O O . ALA A 1 157 ? 4.314 -5.699 7.154 1.00 95.56 157 ALA A O 1
ATOM 1225 N N . VAL A 1 158 ? 3.302 -4.211 5.817 1.00 94.94 158 VAL A N 1
ATOM 1226 C CA . VAL A 1 158 ? 4.442 -3.288 5.698 1.00 94.94 158 VAL A CA 1
ATOM 1227 C C . VAL A 1 158 ? 4.263 -2.140 6.689 1.00 94.94 158 VAL A C 1
ATOM 1229 O O . VAL A 1 158 ? 3.832 -1.061 6.325 1.00 94.94 158 VAL A O 1
ATOM 1232 N N . LYS A 1 159 ? 4.567 -2.359 7.970 1.00 84.75 159 LYS A N 1
ATOM 1233 C CA . LYS A 1 159 ? 4.150 -1.446 9.057 1.00 84.75 159 LYS A CA 1
ATOM 1234 C C . LYS A 1 159 ? 4.677 -0.008 8.948 1.00 84.75 159 LYS A C 1
ATOM 1236 O O . LYS A 1 159 ? 3.905 0.921 9.157 1.00 84.75 159 LYS A O 1
ATOM 1241 N N . ASP A 1 160 ? 5.952 0.163 8.599 1.00 86.12 160 ASP A N 1
ATOM 1242 C CA . ASP A 1 160 ? 6.642 1.461 8.716 1.00 86.12 160 ASP A CA 1
ATOM 1243 C C . ASP A 1 160 ? 6.851 2.188 7.377 1.00 86.12 160 ASP A C 1
ATOM 1245 O O . ASP A 1 160 ? 7.288 3.333 7.354 1.00 86.12 160 ASP A O 1
ATOM 1249 N N . ASN A 1 161 ? 6.560 1.532 6.252 1.00 93.19 161 ASN A N 1
ATOM 1250 C CA . ASN A 1 161 ? 6.896 2.020 4.910 1.00 93.19 161 ASN A CA 1
ATOM 1251 C C . ASN A 1 161 ? 5.680 1.953 3.988 1.00 93.19 161 ASN A C 1
ATOM 1253 O O . ASN A 1 161 ? 5.715 1.281 2.953 1.00 93.19 161 ASN A O 1
ATOM 1257 N N . ARG A 1 162 ? 4.579 2.587 4.412 1.00 96.69 162 ARG A N 1
ATOM 1258 C CA . ARG A 1 162 ? 3.320 2.540 3.667 1.00 96.69 162 ARG A CA 1
ATOM 1259 C C . ARG A 1 162 ? 3.116 3.722 2.745 1.00 96.69 162 ARG A C 1
ATOM 1261 O O . ARG A 1 162 ? 3.468 4.854 3.067 1.00 96.69 162 ARG A O 1
ATOM 1268 N N . GLY A 1 163 ? 2.474 3.450 1.621 1.00 98.06 163 GLY A N 1
ATOM 1269 C CA . GLY A 1 163 ? 2.097 4.448 0.637 1.00 98.06 163 GLY A CA 1
ATOM 1270 C C . GLY A 1 163 ? 1.741 3.808 -0.696 1.00 98.06 163 GLY A C 1
ATOM 1271 O O . GLY A 1 163 ? 1.556 2.594 -0.780 1.00 98.06 163 GLY A O 1
ATOM 1272 N N . ILE A 1 164 ? 1.649 4.628 -1.737 1.00 98.69 164 ILE A N 1
ATOM 1273 C CA . ILE A 1 164 ? 1.277 4.179 -3.081 1.00 98.69 164 ILE A CA 1
ATOM 1274 C C . ILE A 1 164 ? 2.540 4.044 -3.934 1.00 98.69 164 ILE A C 1
ATOM 1276 O O . ILE A 1 164 ? 3.212 5.050 -4.180 1.00 98.69 164 ILE A O 1
ATOM 1280 N N . PRO A 1 165 ? 2.891 2.826 -4.383 1.00 98.81 165 PRO A N 1
ATOM 1281 C CA . PRO A 1 165 ? 4.010 2.612 -5.291 1.00 98.81 165 PRO A CA 1
ATOM 1282 C C . PRO A 1 165 ? 3.808 3.322 -6.627 1.00 98.81 165 PRO A C 1
ATOM 1284 O O . PRO A 1 165 ? 2.750 3.196 -7.237 1.00 98.81 165 PRO A O 1
ATOM 1287 N N . ILE A 1 166 ? 4.846 4.020 -7.089 1.00 98.88 166 ILE A N 1
ATOM 1288 C CA . ILE A 1 166 ? 4.869 4.703 -8.395 1.00 98.88 166 ILE A CA 1
ATOM 1289 C C . ILE A 1 166 ? 5.903 4.096 -9.347 1.00 98.88 166 ILE A C 1
ATOM 1291 O O . ILE A 1 166 ? 5.800 4.257 -10.559 1.00 98.88 166 ILE A O 1
ATOM 1295 N N . LEU A 1 167 ? 6.883 3.378 -8.794 1.00 98.94 167 LEU A N 1
ATOM 1296 C CA . LEU A 1 167 ? 7.838 2.545 -9.512 1.00 98.94 167 LEU A CA 1
ATOM 1297 C C . LEU A 1 167 ? 8.216 1.363 -8.618 1.00 98.94 167 LEU A C 1
ATOM 1299 O O . LEU A 1 167 ? 8.482 1.536 -7.426 1.00 98.94 167 LEU A O 1
ATOM 1303 N N . GLY A 1 168 ? 8.261 0.171 -9.204 1.00 98.88 168 GLY A N 1
ATOM 1304 C CA . GLY A 1 168 ? 8.711 -1.053 -8.550 1.00 98.88 168 GLY A CA 1
ATOM 1305 C C . GLY A 1 168 ? 9.687 -1.809 -9.436 1.00 98.88 168 GLY A C 1
ATOM 1306 O O . GLY A 1 168 ? 9.490 -1.861 -10.644 1.00 98.88 168 GLY A O 1
ATOM 1307 N N . ILE A 1 169 ? 10.725 -2.398 -8.846 1.00 98.94 169 ILE A N 1
ATOM 1308 C CA . ILE A 1 169 ? 11.652 -3.293 -9.549 1.00 98.94 169 ILE A CA 1
ATOM 1309 C C . ILE A 1 169 ? 11.574 -4.671 -8.901 1.00 98.94 169 ILE A C 1
ATOM 1311 O O . ILE A 1 169 ? 11.830 -4.805 -7.698 1.00 98.94 169 ILE A O 1
ATOM 1315 N N . ASP A 1 170 ? 11.231 -5.676 -9.710 1.00 98.94 170 ASP A N 1
ATOM 1316 C CA . ASP A 1 170 ? 11.188 -7.076 -9.293 1.00 98.94 170 ASP A CA 1
ATOM 1317 C C . ASP A 1 170 ? 12.614 -7.603 -9.107 1.00 98.94 170 ASP A C 1
ATOM 1319 O O . ASP A 1 170 ? 13.434 -7.505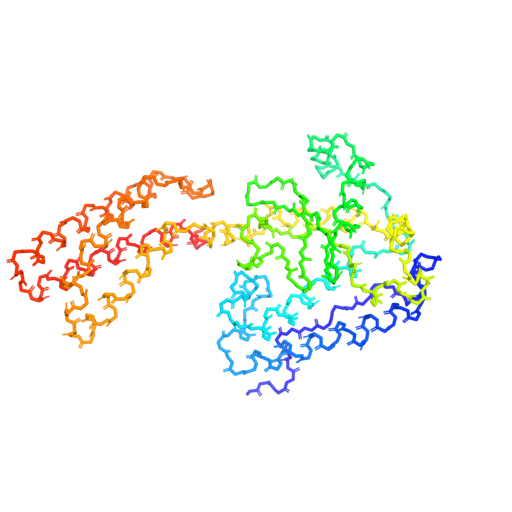 -10.024 1.00 98.94 170 ASP A O 1
ATOM 1323 N N . VAL A 1 171 ? 12.919 -8.151 -7.928 1.00 98.75 171 VAL A N 1
ATOM 1324 C CA . VAL A 1 171 ? 14.186 -8.845 -7.643 1.00 98.75 171 VAL A CA 1
ATOM 1325 C C . VAL A 1 171 ? 13.986 -10.298 -7.224 1.00 98.75 171 VAL A C 1
ATOM 1327 O O . VAL A 1 171 ? 14.904 -10.921 -6.677 1.00 98.75 171 VAL A O 1
ATOM 1330 N N . TRP A 1 172 ? 12.816 -10.870 -7.497 1.00 98.75 172 TRP A N 1
ATOM 1331 C CA . TRP A 1 172 ? 12.695 -12.316 -7.606 1.00 98.75 172 TRP A CA 1
ATOM 1332 C C . TRP A 1 172 ? 13.610 -12.826 -8.718 1.00 98.75 172 TRP A C 1
ATOM 1334 O O . TRP A 1 172 ? 13.770 -12.190 -9.758 1.00 98.75 172 TRP A O 1
ATOM 1344 N N . GLU A 1 173 ? 14.202 -14.002 -8.516 1.00 98.69 173 GLU A N 1
ATOM 1345 C CA . GLU A 1 173 ? 15.137 -14.566 -9.491 1.00 98.69 173 GLU A CA 1
ATOM 1346 C C . GLU A 1 173 ? 14.482 -14.769 -10.862 1.00 98.69 173 GLU A C 1
ATOM 1348 O O . GLU A 1 173 ? 15.123 -14.506 -11.876 1.00 98.69 173 GLU A O 1
ATOM 1353 N N . HIS A 1 174 ? 13.187 -15.109 -10.928 1.00 98.62 174 HIS A N 1
ATOM 1354 C CA . HIS A 1 174 ? 12.473 -15.258 -12.206 1.00 98.62 174 HIS A CA 1
ATOM 1355 C C . HIS A 1 174 ? 12.503 -14.002 -13.091 1.00 98.62 174 HIS A C 1
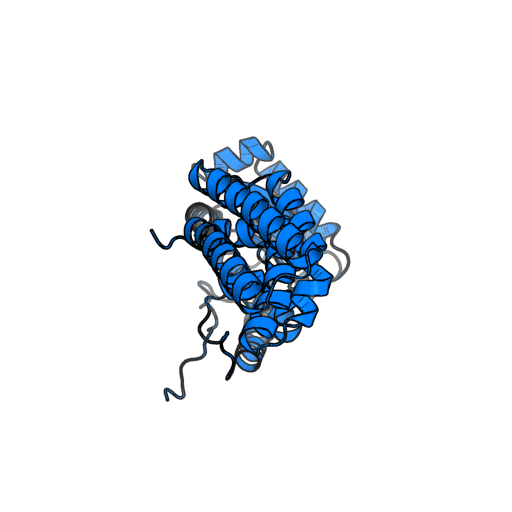ATOM 1357 O O . HIS A 1 174 ? 12.315 -14.134 -14.293 1.00 98.62 174 HIS A O 1
ATOM 1363 N N . ALA A 1 175 ? 12.751 -12.812 -12.532 1.00 98.75 175 ALA A N 1
ATOM 1364 C CA . ALA A 1 175 ? 12.784 -11.558 -13.284 1.00 98.75 175 ALA A CA 1
ATOM 1365 C C . ALA A 1 175 ? 14.104 -11.338 -14.044 1.00 98.75 175 ALA A C 1
ATOM 1367 O O . ALA A 1 175 ? 14.178 -10.465 -14.904 1.00 98.75 175 ALA A O 1
ATOM 1368 N N . TYR A 1 176 ? 15.164 -12.088 -13.717 1.00 98.69 176 TYR A N 1
ATOM 1369 C CA . TYR A 1 176 ? 16.494 -11.845 -14.287 1.00 98.69 176 TYR A CA 1
ATOM 1370 C C . TYR A 1 176 ? 17.339 -13.094 -14.541 1.00 98.69 176 TYR A C 1
ATOM 1372 O O . TYR A 1 176 ? 18.351 -13.000 -15.236 1.00 98.69 176 TYR A O 1
ATOM 1380 N N . TYR A 1 177 ? 16.995 -14.259 -13.985 1.00 98.62 177 TYR A N 1
ATOM 1381 C CA . TYR A 1 177 ? 17.925 -15.391 -13.927 1.00 98.62 177 TYR A CA 1
ATOM 1382 C C . TYR A 1 177 ? 18.304 -15.948 -15.303 1.00 98.62 177 TYR A C 1
ATOM 1384 O O . TYR A 1 177 ? 19.454 -16.342 -15.501 1.00 98.62 177 TYR A O 1
ATOM 1392 N N . LEU A 1 178 ? 17.377 -15.961 -16.269 1.00 98.56 178 LEU A N 1
ATOM 1393 C CA . LEU A 1 178 ? 17.661 -16.496 -17.606 1.00 98.56 178 LEU A CA 1
ATOM 1394 C C . LEU A 1 178 ? 18.786 -15.721 -18.303 1.00 98.56 178 LEU A C 1
ATOM 1396 O O . LEU A 1 178 ? 19.658 -16.337 -18.913 1.00 98.56 178 LEU A O 1
ATOM 1400 N N . LYS A 1 179 ? 18.834 -14.397 -18.129 1.00 98.56 179 LYS A N 1
ATOM 1401 C CA . LYS A 1 179 ? 19.835 -13.522 -18.754 1.00 98.56 179 LYS A CA 1
ATOM 1402 C C . LYS A 1 179 ? 21.040 -13.214 -17.871 1.00 98.56 179 LYS A C 1
ATOM 1404 O O . LYS A 1 179 ? 22.163 -13.194 -18.367 1.00 98.56 179 LYS A O 1
ATOM 1409 N N . TYR A 1 180 ? 20.823 -12.995 -16.577 1.00 98.69 180 TYR A N 1
ATOM 1410 C CA . TYR A 1 180 ? 21.839 -12.501 -15.641 1.00 98.69 180 TYR A CA 1
ATOM 1411 C C . TYR A 1 180 ? 22.300 -13.542 -14.612 1.00 98.69 180 TYR A C 1
ATOM 1413 O O . TYR A 1 180 ? 23.281 -13.306 -13.906 1.00 98.69 180 TYR A O 1
ATOM 1421 N N . GLN A 1 181 ? 21.621 -14.688 -14.503 1.00 98.50 181 GLN A N 1
ATOM 1422 C CA . GLN A 1 181 ? 21.887 -15.733 -13.507 1.00 98.50 181 GLN A CA 1
ATOM 1423 C C . GLN A 1 181 ? 22.006 -15.134 -12.097 1.00 98.50 181 GLN A C 1
ATOM 1425 O O . GLN A 1 181 ? 21.115 -14.420 -11.653 1.00 98.50 181 GLN A O 1
ATOM 1430 N N . ASN A 1 182 ? 23.109 -15.359 -11.384 1.00 97.38 182 ASN A N 1
ATOM 1431 C CA . ASN A 1 182 ? 23.334 -14.822 -10.042 1.00 97.38 182 ASN A CA 1
ATOM 1432 C C . ASN A 1 182 ? 23.668 -13.315 -10.016 1.00 97.38 182 ASN A C 1
ATOM 1434 O O . ASN A 1 182 ? 23.801 -12.733 -8.937 1.00 97.38 182 ASN A O 1
ATOM 1438 N N . LYS A 1 183 ? 23.844 -12.665 -11.172 1.00 98.25 183 LYS A N 1
ATOM 1439 C CA . LYS A 1 183 ? 24.319 -11.279 -11.282 1.00 98.25 183 LYS A CA 1
ATOM 1440 C C . LYS A 1 183 ? 23.171 -10.276 -11.190 1.00 98.25 183 LYS A C 1
ATOM 1442 O O . LYS A 1 183 ? 22.958 -9.463 -12.086 1.00 98.25 183 LYS A O 1
ATOM 1447 N N . ARG A 1 184 ? 22.453 -10.278 -10.063 1.00 98.38 184 ARG A N 1
ATOM 1448 C CA . ARG A 1 184 ? 21.382 -9.298 -9.791 1.00 98.38 184 ARG A CA 1
ATOM 1449 C C . ARG A 1 184 ? 21.857 -7.850 -9.979 1.00 98.38 184 ARG A C 1
ATOM 1451 O O . ARG A 1 184 ? 21.101 -7.019 -10.463 1.00 98.38 184 ARG A O 1
ATOM 1458 N N . ALA A 1 185 ? 23.107 -7.548 -9.622 1.00 98.12 185 ALA A N 1
ATOM 1459 C CA . ALA A 1 185 ? 23.685 -6.216 -9.800 1.00 98.12 185 ALA A CA 1
ATOM 1460 C C . ALA A 1 185 ? 23.719 -5.770 -11.275 1.00 98.12 185 ALA A C 1
ATOM 1462 O O . ALA A 1 185 ? 23.426 -4.610 -11.556 1.00 98.12 185 ALA A O 1
ATOM 1463 N N . ASP A 1 186 ? 24.000 -6.685 -12.206 1.00 98.62 186 ASP A N 1
ATOM 1464 C CA . ASP A 1 186 ? 24.046 -6.388 -13.642 1.00 98.62 186 ASP A CA 1
ATOM 1465 C C . ASP A 1 186 ? 22.636 -6.090 -14.175 1.00 98.62 186 ASP A C 1
ATOM 1467 O O . ASP A 1 186 ? 22.439 -5.105 -14.886 1.00 98.62 186 ASP A O 1
ATOM 1471 N N . TYR A 1 187 ? 21.634 -6.868 -13.749 1.00 98.81 187 TYR A N 1
ATOM 1472 C CA . TYR A 1 187 ? 20.219 -6.591 -14.024 1.00 98.81 187 TYR A CA 1
ATOM 1473 C C . TYR A 1 187 ? 19.789 -5.214 -13.492 1.00 98.81 187 TYR A C 1
ATOM 1475 O O . TYR A 1 187 ? 19.203 -4.417 -14.224 1.00 98.81 187 TYR A O 1
ATOM 1483 N N . LEU A 1 188 ? 20.149 -4.885 -12.248 1.00 98.62 188 LEU A N 1
ATOM 1484 C CA . LEU A 1 188 ? 19.859 -3.580 -11.639 1.00 98.62 188 LEU A CA 1
ATOM 1485 C C . LEU A 1 188 ? 20.605 -2.418 -12.315 1.00 98.62 188 LEU A C 1
ATOM 1487 O O . LEU A 1 188 ? 20.176 -1.269 -12.213 1.00 98.62 188 LEU A O 1
ATOM 1491 N N . GLY A 1 189 ? 21.719 -2.682 -12.998 1.00 97.94 189 GLY A N 1
ATOM 1492 C CA . GLY A 1 189 ? 22.378 -1.711 -13.872 1.00 97.94 189 GLY A CA 1
ATOM 1493 C C . GLY A 1 189 ? 21.650 -1.536 -15.209 1.00 97.94 189 GLY A C 1
ATOM 1494 O O . GLY A 1 189 ? 21.562 -0.421 -15.723 1.00 97.94 189 GLY A O 1
ATOM 1495 N N . ALA A 1 190 ? 21.098 -2.621 -15.753 1.00 98.62 190 ALA A N 1
ATOM 1496 C CA . ALA A 1 190 ? 20.459 -2.654 -17.063 1.00 98.62 190 ALA A CA 1
ATOM 1497 C C . ALA A 1 190 ? 19.020 -2.116 -17.067 1.00 98.62 190 ALA A C 1
ATOM 1499 O O . ALA A 1 190 ? 18.649 -1.399 -17.999 1.00 98.62 190 ALA A O 1
ATOM 1500 N N . ILE A 1 191 ? 18.220 -2.409 -16.039 1.00 98.69 191 ILE A N 1
ATOM 1501 C CA . ILE A 1 191 ? 16.773 -2.140 -16.042 1.00 98.69 191 ILE A CA 1
ATOM 1502 C C . ILE A 1 191 ? 16.422 -0.655 -16.205 1.00 98.69 191 ILE A C 1
ATOM 1504 O O . ILE A 1 191 ? 15.433 -0.307 -16.843 1.00 98.69 191 ILE A O 1
ATOM 1508 N N . TRP A 1 192 ? 17.274 0.252 -15.723 1.00 98.56 192 TRP A N 1
ATOM 1509 C CA . TRP A 1 192 ? 17.069 1.697 -15.865 1.00 98.56 192 TRP A CA 1
ATOM 1510 C C . TRP A 1 192 ? 17.028 2.184 -17.317 1.00 98.56 192 TRP A C 1
ATOM 1512 O O . TRP A 1 192 ? 16.592 3.308 -17.558 1.00 98.56 192 TRP A O 1
ATOM 1522 N N . ASN A 1 193 ? 17.475 1.372 -18.280 1.00 98.56 193 ASN A N 1
ATOM 1523 C CA . ASN A 1 193 ? 17.373 1.700 -19.698 1.00 98.56 193 ASN A CA 1
ATOM 1524 C C . ASN A 1 193 ? 15.949 1.558 -20.241 1.00 98.56 193 ASN A C 1
ATOM 1526 O O . ASN A 1 193 ? 15.640 2.201 -21.242 1.00 98.56 193 ASN A O 1
ATOM 1530 N N . VAL A 1 194 ? 15.097 0.765 -19.591 1.00 98.69 194 VAL A N 1
ATOM 1531 C CA . VAL A 1 194 ? 13.719 0.490 -20.025 1.00 98.69 194 VAL A CA 1
ATOM 1532 C C . VAL A 1 194 ? 12.659 1.048 -19.079 1.00 98.69 194 VAL A C 1
ATOM 1534 O O . VAL A 1 194 ? 11.486 1.008 -19.420 1.00 98.69 194 VAL A O 1
ATOM 1537 N N . VAL A 1 195 ? 13.043 1.615 -17.931 1.00 98.75 195 VAL A N 1
ATOM 1538 C CA . VAL A 1 195 ? 12.124 2.360 -17.053 1.00 98.75 195 VAL A CA 1
ATOM 1539 C C . VAL A 1 195 ? 11.658 3.641 -17.743 1.00 98.75 195 VAL A C 1
ATOM 1541 O O . VAL A 1 195 ? 12.475 4.529 -17.997 1.00 98.75 195 VAL A O 1
ATOM 1544 N N . ASP A 1 196 ? 10.354 3.748 -17.999 1.00 98.75 196 ASP A N 1
ATOM 1545 C CA . ASP A 1 196 ? 9.721 4.905 -18.627 1.00 98.75 196 ASP A CA 1
ATOM 1546 C C . ASP A 1 196 ? 9.272 5.945 -17.598 1.00 98.75 196 ASP A C 1
ATOM 1548 O O . ASP A 1 196 ? 8.264 5.793 -16.906 1.00 98.75 196 ASP A O 1
ATOM 1552 N N . TRP A 1 197 ? 10.003 7.056 -17.524 1.00 98.69 197 TRP A N 1
ATOM 1553 C CA . TRP A 1 197 ? 9.696 8.120 -16.571 1.00 98.69 197 TRP A CA 1
ATOM 1554 C C . TRP A 1 197 ? 8.386 8.863 -16.858 1.00 98.69 197 TRP A C 1
ATOM 1556 O O . TRP A 1 197 ? 7.845 9.476 -15.938 1.00 98.69 197 TRP A O 1
ATOM 1566 N N . ASN A 1 198 ? 7.818 8.759 -18.065 1.00 98.44 198 ASN A N 1
ATOM 1567 C CA . ASN A 1 198 ? 6.482 9.292 -18.340 1.00 98.44 198 ASN A CA 1
ATOM 1568 C C . ASN A 1 198 ? 5.395 8.499 -17.603 1.00 98.44 198 ASN A C 1
ATOM 1570 O O . ASN A 1 198 ? 4.529 9.097 -16.958 1.00 98.44 198 ASN A O 1
ATOM 1574 N N . ALA A 1 199 ? 5.465 7.167 -17.636 1.00 98.50 199 ALA A N 1
ATOM 1575 C CA . ALA A 1 199 ? 4.580 6.309 -16.851 1.00 98.50 199 ALA A CA 1
ATOM 1576 C C . ALA A 1 199 ? 4.741 6.562 -15.342 1.00 98.50 199 ALA A C 1
ATOM 1578 O O . ALA A 1 199 ? 3.752 6.742 -14.629 1.00 98.50 199 ALA A O 1
ATOM 1579 N N . VAL A 1 200 ? 5.981 6.691 -14.855 1.00 98.81 200 VAL A N 1
ATOM 1580 C CA . VAL A 1 200 ? 6.248 6.989 -13.435 1.00 98.81 200 VAL A CA 1
ATOM 1581 C C . VAL A 1 200 ? 5.705 8.368 -13.029 1.00 98.81 200 VAL A C 1
ATOM 1583 O O . VAL A 1 200 ? 5.095 8.482 -11.966 1.00 98.81 200 VAL A O 1
ATOM 1586 N N . ASN A 1 201 ? 5.860 9.403 -13.869 1.00 98.69 201 ASN A N 1
ATOM 1587 C CA . ASN A 1 201 ? 5.257 10.729 -13.656 1.00 98.69 201 ASN A CA 1
ATOM 1588 C C . ASN A 1 201 ? 3.733 10.620 -13.519 1.00 98.69 201 ASN A C 1
ATOM 1590 O O . ASN A 1 201 ? 3.156 11.147 -12.569 1.00 98.69 201 ASN A O 1
ATOM 1594 N N . LYS A 1 202 ? 3.078 9.894 -14.432 1.00 98.50 202 LYS A N 1
ATOM 1595 C CA . LYS A 1 202 ? 1.626 9.682 -14.398 1.00 98.50 202 LYS A CA 1
ATOM 1596 C C . LYS A 1 202 ? 1.189 8.961 -13.121 1.00 98.50 202 LYS A C 1
ATOM 1598 O O . LYS A 1 202 ? 0.229 9.382 -12.476 1.00 98.50 202 LYS A O 1
ATOM 1603 N N . ASN A 1 203 ? 1.907 7.914 -12.723 1.00 98.62 203 ASN A N 1
ATOM 1604 C CA . ASN A 1 203 ? 1.628 7.177 -11.490 1.00 98.62 203 ASN A CA 1
ATOM 1605 C C . ASN A 1 203 ? 1.819 8.056 -10.250 1.00 98.62 203 ASN A C 1
ATOM 1607 O O . ASN A 1 203 ? 0.999 8.007 -9.336 1.00 98.62 203 ASN A O 1
ATOM 1611 N N . TYR A 1 204 ? 2.830 8.925 -10.245 1.00 98.81 204 TYR A N 1
ATOM 1612 C CA . TYR A 1 204 ? 3.033 9.925 -9.201 1.00 98.81 204 TYR A CA 1
ATOM 1613 C C . TYR A 1 204 ? 1.884 10.937 -9.115 1.00 98.81 204 TYR A C 1
ATOM 1615 O O . TYR A 1 204 ? 1.337 11.155 -8.033 1.00 98.81 204 TYR A O 1
ATOM 1623 N N . GLU A 1 205 ? 1.461 11.518 -10.237 1.00 98.50 205 GLU A N 1
ATOM 1624 C CA . GLU A 1 205 ? 0.342 12.466 -10.261 1.00 98.50 205 GLU A CA 1
ATOM 1625 C C . GLU A 1 205 ? -0.981 11.840 -9.812 1.00 98.50 205 GLU A C 1
ATOM 1627 O O . GLU A 1 205 ? -1.760 12.492 -9.107 1.00 98.50 205 GLU A O 1
ATOM 1632 N N . ASN A 1 206 ? -1.223 10.585 -10.200 1.00 98.19 206 ASN A N 1
ATOM 1633 C CA . ASN A 1 206 ? -2.380 9.816 -9.756 1.00 98.19 206 ASN A CA 1
ATOM 1634 C C . ASN A 1 206 ? -2.303 9.556 -8.249 1.00 98.19 206 ASN A C 1
ATOM 1636 O O . ASN A 1 206 ? -3.244 9.889 -7.531 1.00 98.19 206 ASN A O 1
ATOM 1640 N N . ALA A 1 207 ? -1.162 9.065 -7.755 1.00 98.31 207 ALA A N 1
ATOM 1641 C CA . ALA A 1 207 ? -0.953 8.774 -6.339 1.00 98.31 207 ALA A CA 1
ATOM 1642 C C . ALA A 1 207 ? -1.197 9.999 -5.444 1.00 98.31 207 ALA A C 1
ATOM 1644 O O . ALA A 1 207 ? -1.818 9.879 -4.393 1.00 98.31 207 ALA A O 1
ATOM 1645 N N . LEU A 1 208 ? -0.785 11.202 -5.864 1.00 97.69 208 LEU A N 1
ATOM 1646 C CA . LEU A 1 208 ? -1.009 12.440 -5.101 1.00 97.69 208 LEU A CA 1
ATOM 1647 C C . LEU A 1 208 ? -2.491 12.799 -4.886 1.00 97.69 208 LEU A C 1
ATOM 1649 O O . LEU A 1 208 ? -2.801 13.601 -3.991 1.00 97.69 208 LEU A O 1
ATOM 1653 N N . LYS A 1 209 ? -3.384 12.275 -5.727 1.00 96.19 209 LYS A N 1
ATOM 1654 C CA . LYS A 1 209 ? -4.830 12.545 -5.719 1.00 96.19 209 LYS A CA 1
ATOM 1655 C C . LYS A 1 209 ? -5.642 11.337 -5.250 1.00 96.19 209 LYS A C 1
ATOM 1657 O O . LYS A 1 209 ? -6.847 11.470 -5.068 1.00 96.19 209 LYS A O 1
ATOM 1662 N N . ASP A 1 210 ? -4.997 10.191 -5.070 1.00 95.75 210 ASP A N 1
ATOM 1663 C CA . ASP A 1 210 ? -5.669 8.934 -4.785 1.00 95.75 210 ASP A CA 1
ATOM 1664 C C . ASP A 1 210 ? -6.179 8.902 -3.327 1.00 95.75 210 ASP A C 1
ATOM 1666 O O . ASP A 1 210 ? -5.385 9.108 -2.394 1.00 95.75 210 ASP A O 1
ATOM 1670 N N . PRO A 1 211 ? -7.483 8.642 -3.092 1.00 94.00 211 PRO A N 1
ATOM 1671 C CA . PRO A 1 211 ? -8.038 8.505 -1.741 1.00 94.00 211 PRO A CA 1
ATOM 1672 C C . PRO A 1 211 ? -7.373 7.376 -0.938 1.00 94.00 211 PRO A C 1
ATOM 1674 O O . PRO A 1 211 ? -7.373 7.402 0.298 1.00 94.00 211 PRO A O 1
ATOM 1677 N N . LEU A 1 212 ? -6.720 6.425 -1.611 1.00 94.88 212 LEU A N 1
ATOM 1678 C CA . LEU A 1 212 ? -5.969 5.343 -0.990 1.00 94.88 212 LEU A CA 1
ATOM 1679 C C . LEU A 1 212 ? -4.896 5.852 -0.014 1.00 94.88 212 LEU A C 1
ATOM 1681 O O . LEU A 1 212 ? -4.662 5.198 1.001 1.00 94.88 212 LEU A O 1
ATOM 1685 N N . LEU A 1 213 ? -4.298 7.033 -0.237 1.00 95.44 213 LEU A N 1
ATOM 1686 C CA . LEU A 1 213 ? -3.352 7.625 0.723 1.00 95.44 213 LEU A CA 1
ATOM 1687 C C . LEU A 1 213 ? -3.999 7.873 2.089 1.00 95.44 213 LEU A C 1
ATOM 1689 O O . LEU A 1 213 ? -3.420 7.511 3.115 1.00 95.44 213 LEU A O 1
ATOM 1693 N N . LYS A 1 214 ? -5.216 8.429 2.113 1.00 93.62 214 LYS A N 1
ATOM 1694 C CA . LYS A 1 214 ? -5.962 8.654 3.359 1.00 93.62 214 LYS A CA 1
ATOM 1695 C C . LYS A 1 214 ? -6.371 7.336 3.999 1.00 93.62 214 LYS A C 1
ATOM 1697 O O . LYS A 1 214 ? -6.293 7.195 5.217 1.00 93.62 214 LYS A O 1
ATOM 1702 N N . MET A 1 215 ? -6.779 6.354 3.198 1.00 94.00 215 MET A N 1
ATOM 1703 C CA . MET A 1 215 ? -7.140 5.032 3.712 1.00 94.00 215 MET A CA 1
ATOM 1704 C C . MET A 1 215 ? -5.938 4.325 4.359 1.00 94.00 215 MET A C 1
ATOM 1706 O O . MET A 1 215 ? -6.084 3.749 5.438 1.00 94.00 215 MET A O 1
ATOM 1710 N N . ILE A 1 216 ? -4.749 4.419 3.755 1.00 94.88 216 ILE A N 1
ATOM 1711 C CA . ILE A 1 216 ? -3.487 3.930 4.331 1.00 94.88 216 ILE A CA 1
ATOM 1712 C C . ILE A 1 216 ? -3.188 4.649 5.651 1.00 94.88 216 ILE A C 1
ATOM 1714 O O . ILE A 1 216 ? -2.890 3.994 6.651 1.00 94.88 216 ILE A O 1
ATOM 1718 N N . GLU A 1 217 ? -3.303 5.978 5.679 1.00 92.94 217 GLU A N 1
ATOM 1719 C CA . GLU A 1 217 ? -3.051 6.785 6.879 1.00 92.94 217 GLU A CA 1
ATOM 1720 C C . GLU A 1 217 ? -4.007 6.426 8.027 1.00 92.94 217 GLU A C 1
ATOM 1722 O O . GLU A 1 217 ? -3.589 6.252 9.174 1.00 92.94 217 GLU A O 1
ATOM 1727 N N . LYS A 1 218 ? -5.296 6.248 7.711 1.00 93.25 218 LYS A N 1
ATOM 1728 C CA . LYS A 1 218 ? -6.330 5.826 8.664 1.00 93.25 218 LYS A CA 1
ATOM 1729 C C . LYS A 1 218 ? -6.044 4.429 9.197 1.00 93.25 218 LYS A C 1
ATOM 1731 O O . LYS A 1 218 ? -6.121 4.209 10.405 1.00 93.25 218 LYS A O 1
ATOM 1736 N N . ASP A 1 219 ? -5.696 3.485 8.322 1.00 92.56 219 ASP A N 1
ATOM 1737 C CA . ASP A 1 219 ? -5.360 2.122 8.734 1.00 92.56 219 ASP A CA 1
ATOM 1738 C C . ASP A 1 219 ? -4.086 2.081 9.591 1.00 92.56 219 ASP A C 1
ATOM 1740 O O . ASP A 1 219 ? -3.971 1.233 10.475 1.00 92.56 219 ASP A O 1
ATOM 1744 N N . ALA A 1 220 ? -3.150 3.013 9.406 1.00 91.75 220 ALA A N 1
ATOM 1745 C CA . ALA A 1 220 ? -1.964 3.155 10.250 1.00 91.75 220 ALA A CA 1
ATOM 1746 C C . ALA A 1 220 ? -2.246 3.813 11.620 1.00 91.75 220 ALA A C 1
ATOM 1748 O O . ALA A 1 220 ? -1.389 3.770 12.505 1.00 91.75 220 ALA A O 1
ATOM 1749 N N . TRP A 1 221 ? -3.443 4.366 11.855 1.00 93.38 221 TRP A N 1
ATOM 1750 C CA . TRP A 1 221 ? -3.800 5.020 13.119 1.00 93.38 221 TRP A CA 1
ATOM 1751 C C . TRP A 1 221 ? -4.097 4.006 14.239 1.00 93.38 221 TRP A C 1
ATOM 1753 O O . TRP A 1 221 ? -5.242 3.744 14.616 1.00 93.38 221 TRP A O 1
ATOM 1763 N N . THR A 1 222 ? -3.038 3.424 14.805 1.00 92.81 222 THR A N 1
ATOM 1764 C CA . THR A 1 222 ? -3.114 2.332 15.793 1.00 92.81 222 THR A CA 1
ATOM 1765 C C . THR A 1 222 ? -3.969 2.667 17.011 1.00 92.81 222 THR A C 1
ATOM 1767 O O . THR A 1 222 ? -4.794 1.850 17.401 1.00 92.81 222 THR A O 1
ATOM 1770 N N . ALA A 1 223 ? -3.854 3.871 17.580 1.00 96.12 223 ALA A N 1
ATOM 1771 C CA . ALA A 1 223 ? -4.644 4.237 18.757 1.00 96.12 223 ALA A CA 1
ATOM 1772 C C . ALA A 1 223 ? -6.163 4.245 18.483 1.00 96.12 223 ALA A C 1
ATOM 1774 O O . ALA A 1 223 ? -6.947 3.856 19.350 1.00 96.12 223 ALA A O 1
ATOM 1775 N N . LEU A 1 224 ? -6.580 4.630 17.269 1.00 96.31 224 LEU A N 1
ATOM 1776 C CA . LEU A 1 224 ? -7.985 4.580 16.862 1.00 96.31 224 LEU A CA 1
ATOM 1777 C C . LEU A 1 224 ? -8.454 3.128 16.693 1.00 96.31 224 LEU A C 1
ATOM 1779 O O . LEU A 1 224 ? -9.539 2.778 17.158 1.00 96.31 224 LEU A O 1
ATOM 1783 N N . LYS A 1 225 ? -7.627 2.269 16.078 1.00 93.75 225 LYS A N 1
ATOM 1784 C CA . LYS A 1 225 ? -7.912 0.829 15.933 1.00 93.75 225 LYS A CA 1
ATOM 1785 C C . LYS A 1 225 ? -7.999 0.114 17.280 1.00 93.75 225 LYS A C 1
ATOM 1787 O O . LYS A 1 225 ? -8.885 -0.713 17.473 1.00 93.75 225 LYS A O 1
ATOM 1792 N N . ASP A 1 226 ? -7.118 0.451 18.213 1.00 96.31 226 ASP A N 1
ATOM 1793 C CA . ASP A 1 226 ? -7.117 -0.100 19.565 1.00 96.31 226 ASP A CA 1
ATOM 1794 C C . ASP A 1 226 ? -8.406 0.244 20.311 1.00 96.31 226 ASP A C 1
ATOM 1796 O O . ASP A 1 226 ? -9.026 -0.635 20.909 1.00 96.31 226 ASP A O 1
ATOM 1800 N N . PHE A 1 227 ? -8.835 1.509 20.252 1.00 98.06 227 PHE A N 1
ATOM 1801 C CA . PHE A 1 227 ? -10.109 1.924 20.833 1.00 98.06 227 PHE A CA 1
ATOM 1802 C C . PHE A 1 227 ? -11.285 1.189 20.177 1.00 98.06 227 PHE A C 1
ATOM 1804 O O . PHE A 1 227 ? -12.132 0.631 20.875 1.00 98.06 227 PHE A O 1
ATOM 1811 N N . HIS A 1 228 ? -11.295 1.117 18.843 1.00 96.75 228 HIS A N 1
ATOM 1812 C CA . HIS A 1 228 ? -12.324 0.401 18.091 1.00 96.75 228 HIS A CA 1
ATOM 1813 C C . HIS A 1 228 ? -12.401 -1.083 18.472 1.00 96.75 228 HIS A C 1
ATOM 1815 O O . HIS A 1 228 ? -13.494 -1.616 18.622 1.00 96.75 228 HIS A O 1
ATOM 1821 N N . SER A 1 229 ? -11.261 -1.746 18.678 1.00 96.56 229 SER A N 1
ATOM 1822 C CA . SER A 1 229 ? -11.208 -3.156 19.079 1.00 96.56 229 SER A CA 1
ATOM 1823 C C . SER A 1 229 ? -11.928 -3.396 20.412 1.00 96.56 229 SER A C 1
ATOM 1825 O O . SER A 1 229 ? -12.796 -4.267 20.503 1.00 96.56 229 SER A O 1
ATOM 1827 N N . VAL A 1 230 ? -11.646 -2.574 21.431 1.00 98.06 230 VAL A N 1
ATOM 1828 C CA . VAL A 1 230 ? -12.328 -2.661 22.736 1.00 98.06 230 VAL A CA 1
ATOM 1829 C C . VAL A 1 230 ? -13.812 -2.320 22.601 1.00 98.06 230 VAL A C 1
ATOM 1831 O O . VAL A 1 230 ? -14.662 -2.993 23.189 1.00 98.06 230 VAL A O 1
ATOM 1834 N N . MET A 1 231 ? -14.146 -1.311 21.795 1.00 97.75 231 MET A N 1
ATOM 1835 C CA . MET A 1 231 ? -15.531 -0.954 21.494 1.00 97.75 231 MET A CA 1
ATOM 1836 C C . MET A 1 231 ? -16.297 -2.108 20.852 1.00 97.75 231 MET A C 1
ATOM 1838 O O . MET A 1 231 ? -17.330 -2.495 21.382 1.00 97.75 231 MET A O 1
ATOM 1842 N N . ALA A 1 232 ? -15.786 -2.730 19.793 1.00 96.88 232 ALA A N 1
ATOM 1843 C CA . ALA A 1 232 ? -16.450 -3.852 19.130 1.00 96.88 232 ALA A CA 1
ATOM 1844 C C . ALA A 1 232 ? -16.635 -5.052 20.076 1.00 96.88 232 ALA A C 1
ATOM 1846 O O . ALA A 1 232 ? -17.700 -5.666 20.119 1.00 96.88 232 ALA A O 1
ATOM 1847 N N . GLN A 1 233 ? -15.623 -5.345 20.899 1.00 97.69 233 GLN A N 1
ATOM 1848 C CA . GLN A 1 233 ? -15.649 -6.446 21.869 1.00 97.69 233 GLN A CA 1
ATOM 1849 C C . GLN A 1 233 ? -16.562 -6.190 23.083 1.00 97.69 233 GLN A C 1
ATOM 1851 O O . GLN A 1 233 ? -16.756 -7.091 23.897 1.00 97.69 233 GLN A O 1
ATOM 1856 N N . THR A 1 234 ? -17.121 -4.986 23.226 1.00 98.00 234 THR A N 1
ATOM 1857 C CA . THR A 1 234 ? -18.063 -4.638 24.303 1.00 98.00 234 THR A CA 1
ATOM 1858 C C . THR A 1 234 ? -19.451 -4.278 23.775 1.00 98.00 234 THR A C 1
ATOM 1860 O O . THR A 1 234 ? -20.445 -4.629 24.407 1.00 98.00 234 THR A O 1
ATOM 1863 N N . PHE A 1 235 ? -19.531 -3.643 22.605 1.00 97.75 235 PHE A N 1
ATOM 1864 C CA . PHE A 1 235 ? -20.764 -3.214 21.954 1.00 97.75 235 PHE A CA 1
ATOM 1865 C C . PHE A 1 235 ? -21.569 -4.395 21.406 1.00 97.75 235 PHE A C 1
ATOM 1867 O O . PHE A 1 235 ? -22.717 -4.561 21.804 1.00 97.75 235 PHE A O 1
ATOM 1874 N N . HIS A 1 236 ? -20.972 -5.266 20.585 1.00 96.62 236 HIS A N 1
ATOM 1875 C CA . HIS A 1 236 ? -21.709 -6.390 19.988 1.00 96.62 236 HIS A CA 1
ATOM 1876 C C . HIS A 1 236 ? -22.269 -7.375 21.027 1.00 96.62 236 HIS A C 1
ATOM 1878 O O . HIS A 1 236 ? -23.439 -7.737 20.926 1.00 96.62 236 HIS A O 1
ATOM 1884 N N . PRO A 1 237 ? -21.530 -7.761 22.089 1.00 98.00 237 PRO A N 1
ATOM 1885 C CA . PRO A 1 237 ? -22.131 -8.550 23.162 1.00 98.00 237 PRO A CA 1
ATOM 1886 C C . PRO A 1 237 ? -23.299 -7.834 23.851 1.00 98.00 237 PRO A C 1
ATOM 1888 O O . PRO A 1 237 ? -24.294 -8.473 24.188 1.00 98.00 237 PRO A O 1
ATOM 1891 N N . MET A 1 238 ? -23.214 -6.513 24.040 1.00 97.62 238 MET A N 1
ATOM 1892 C CA . MET A 1 238 ? -24.302 -5.728 24.627 1.00 97.62 238 MET A CA 1
ATOM 1893 C C . MET A 1 238 ? -25.556 -5.736 23.740 1.00 97.62 238 MET A C 1
ATOM 1895 O O . MET A 1 238 ? -26.662 -5.821 24.279 1.00 97.62 238 MET A O 1
ATOM 1899 N N . GLU A 1 239 ? -25.414 -5.728 22.410 1.00 95.81 239 GLU A N 1
ATOM 1900 C CA . GLU A 1 239 ? -26.547 -5.881 21.481 1.00 95.81 239 GLU A CA 1
ATOM 1901 C C . GLU A 1 239 ? -27.288 -7.214 21.689 1.00 95.81 239 GLU A C 1
ATOM 1903 O O . GLU A 1 239 ? -28.511 -7.269 21.571 1.00 95.81 239 GLU A O 1
ATOM 1908 N N . GLU A 1 240 ? -26.569 -8.259 22.102 1.00 97.06 240 GLU A N 1
ATOM 1909 C CA . GLU A 1 240 ? -27.114 -9.571 22.475 1.00 97.06 240 GLU A CA 1
ATOM 1910 C C . GLU A 1 240 ? -27.574 -9.655 23.947 1.00 97.06 240 GLU A C 1
ATOM 1912 O O . GLU A 1 240 ? -27.877 -10.740 24.449 1.00 97.06 240 GLU A O 1
ATOM 1917 N N . GLY A 1 241 ? -27.593 -8.536 24.678 1.00 96.75 241 GLY A N 1
ATOM 1918 C CA . GLY A 1 241 ? -27.954 -8.480 26.099 1.00 96.75 241 GLY A CA 1
ATOM 1919 C C . GLY A 1 241 ? -26.865 -8.982 27.056 1.00 96.75 241 GLY A C 1
ATOM 1920 O O . GLY A 1 241 ? -27.124 -9.165 28.246 1.00 96.75 241 GLY A O 1
ATOM 1921 N N . LYS A 1 242 ? -25.637 -9.204 26.577 1.00 98.12 242 LYS A N 1
ATOM 1922 C CA . LYS A 1 242 ? -24.503 -9.676 27.386 1.00 98.12 242 LYS A CA 1
ATOM 1923 C C . LYS A 1 242 ? -23.668 -8.493 27.873 1.00 98.12 242 LYS A C 1
ATOM 1925 O O . LYS A 1 242 ? -22.764 -8.021 27.189 1.00 98.12 242 LYS A O 1
ATOM 1930 N N . PHE A 1 243 ? -23.922 -8.048 29.102 1.00 98.19 243 PHE A N 1
ATOM 1931 C CA . PHE A 1 243 ? -23.226 -6.899 29.705 1.00 98.19 243 PHE A CA 1
ATOM 1932 C C . PHE A 1 243 ? -21.897 -7.241 30.397 1.00 98.19 243 PHE A C 1
ATOM 1934 O O . PHE A 1 243 ? -21.149 -6.331 30.750 1.00 98.19 243 PHE A O 1
ATOM 1941 N N . GLY A 1 244 ? -21.572 -8.526 30.578 1.00 98.12 244 GLY A N 1
ATOM 1942 C CA . GLY A 1 244 ? -20.313 -8.971 31.199 1.00 98.12 244 GLY A CA 1
ATOM 1943 C C . GLY A 1 244 ? -19.065 -8.299 30.603 1.00 98.12 244 GLY A C 1
ATOM 1944 O O . GLY A 1 244 ? -18.343 -7.632 31.343 1.00 98.12 244 GLY A O 1
ATOM 1945 N N . PRO A 1 245 ? -18.863 -8.342 29.270 1.00 98.44 245 PRO A N 1
ATOM 1946 C CA . PRO A 1 245 ? -17.699 -7.729 28.632 1.00 98.44 245 PRO A CA 1
ATOM 1947 C C . PRO A 1 245 ? -17.537 -6.233 28.920 1.00 98.44 245 PRO A C 1
ATOM 1949 O O . PRO A 1 245 ? -16.438 -5.792 29.252 1.00 98.44 245 PRO A O 1
ATOM 1952 N N . ILE A 1 246 ? -18.610 -5.432 28.840 1.00 98.38 246 ILE A N 1
ATOM 1953 C CA . ILE A 1 246 ? -18.499 -3.997 29.143 1.00 98.38 246 ILE A CA 1
ATOM 1954 C C . ILE A 1 246 ? -18.271 -3.743 30.638 1.00 98.38 246 ILE A C 1
ATOM 1956 O O . ILE A 1 246 ? -17.551 -2.810 30.993 1.00 98.38 246 ILE A O 1
ATOM 1960 N N . ARG A 1 247 ? -18.822 -4.584 31.521 1.00 98.38 247 ARG A N 1
ATOM 1961 C CA . ARG A 1 247 ? -18.602 -4.477 32.971 1.00 98.38 247 ARG A CA 1
ATOM 1962 C C . ARG A 1 247 ? -17.153 -4.757 33.364 1.00 98.38 247 ARG A C 1
ATOM 1964 O O . ARG A 1 247 ? -16.632 -4.101 34.258 1.00 98.38 247 ARG A O 1
ATOM 1971 N N . GLU A 1 248 ? -16.503 -5.687 32.677 1.00 98.31 248 GLU A N 1
ATOM 1972 C CA . GLU A 1 248 ? -15.095 -6.025 32.904 1.00 98.31 248 GLU A CA 1
ATOM 1973 C C . GLU A 1 248 ? -14.138 -5.003 32.274 1.00 98.31 248 GLU A C 1
ATOM 1975 O O . GLU A 1 248 ? -13.069 -4.729 32.820 1.00 98.31 248 GLU A O 1
ATOM 1980 N N . ARG A 1 249 ? -14.513 -4.419 31.129 1.00 98.44 249 ARG A N 1
ATOM 1981 C CA . ARG A 1 249 ? -13.575 -3.691 30.256 1.00 98.44 249 ARG A CA 1
ATOM 1982 C C . ARG A 1 249 ? -13.830 -2.193 30.135 1.00 98.44 249 ARG A C 1
ATOM 1984 O O . ARG A 1 249 ? -13.134 -1.519 29.376 1.00 98.44 249 ARG A O 1
ATOM 1991 N N . SER A 1 250 ? -14.759 -1.621 30.902 1.00 98.50 250 SER A N 1
ATOM 1992 C CA . SER A 1 250 ? -15.013 -0.169 30.890 1.00 98.50 250 SER A CA 1
ATOM 1993 C C . SER A 1 250 ? -13.766 0.666 31.208 1.00 98.50 250 SER A C 1
ATOM 1995 O O . SER A 1 250 ? -13.552 1.723 30.612 1.00 98.50 250 SER A O 1
ATOM 1997 N N . GLY A 1 251 ? -12.904 0.171 32.101 1.00 98.62 251 GLY A N 1
ATOM 1998 C CA . GLY A 1 251 ? -11.635 0.818 32.430 1.00 98.62 251 GLY A CA 1
ATOM 1999 C C . GLY A 1 251 ? -10.632 0.779 31.274 1.00 98.62 251 GLY A C 1
ATOM 2000 O O . GLY A 1 251 ? -9.940 1.767 31.027 1.00 98.62 251 GLY A O 1
ATOM 2001 N N . GLU A 1 252 ? -10.589 -0.330 30.530 1.00 98.62 252 GLU A N 1
ATOM 2002 C CA . GLU A 1 252 ? -9.765 -0.471 29.326 1.00 98.62 252 GLU A CA 1
ATOM 2003 C C . GLU A 1 252 ? -10.250 0.472 28.217 1.00 98.62 252 GLU A C 1
ATOM 2005 O O . GLU A 1 252 ? -9.434 1.173 27.621 1.00 98.62 252 GLU A O 1
ATOM 2010 N N . MET A 1 253 ? -11.569 0.571 28.004 1.00 98.56 253 MET A N 1
ATOM 2011 C CA . MET A 1 253 ? -12.177 1.523 27.062 1.00 98.56 253 MET A CA 1
ATOM 2012 C C . MET A 1 253 ? -11.713 2.958 27.347 1.00 98.56 253 MET A C 1
ATOM 2014 O O . MET A 1 253 ? -11.236 3.656 26.451 1.00 98.56 253 MET A O 1
ATOM 2018 N N . LEU A 1 254 ? -11.782 3.385 28.614 1.00 98.81 254 LEU A N 1
ATOM 2019 C CA . LEU A 1 254 ? -11.304 4.702 29.036 1.00 98.81 254 LEU A CA 1
ATOM 2020 C C . LEU A 1 254 ? -9.795 4.870 28.823 1.00 98.81 254 LEU A C 1
ATOM 2022 O O . LEU A 1 254 ? -9.353 5.934 28.386 1.00 98.81 254 LEU A O 1
ATOM 2026 N N . ALA A 1 255 ? -8.994 3.847 29.123 1.00 98.69 255 ALA A N 1
ATOM 2027 C CA . ALA A 1 255 ? -7.553 3.892 28.897 1.00 98.69 255 ALA A CA 1
ATOM 2028 C C . ALA A 1 255 ? -7.219 4.060 27.405 1.00 98.69 255 ALA A C 1
ATOM 2030 O O . ALA A 1 255 ? -6.391 4.904 27.060 1.00 98.69 255 ALA A O 1
ATOM 2031 N N . LYS A 1 256 ? -7.905 3.333 26.514 1.00 98.56 256 LYS A N 1
ATOM 2032 C CA . LYS A 1 256 ? -7.731 3.465 25.060 1.00 98.56 256 LYS A CA 1
ATOM 2033 C C . LYS A 1 256 ? -8.216 4.814 24.530 1.00 98.56 256 LYS A C 1
ATOM 2035 O O . LYS A 1 256 ? -7.529 5.398 23.698 1.00 98.56 256 LYS A O 1
ATOM 2040 N N . ALA A 1 257 ? -9.317 5.360 25.051 1.00 98.56 257 ALA A N 1
ATOM 2041 C CA . ALA A 1 257 ? -9.776 6.704 24.687 1.00 98.56 257 ALA A CA 1
ATOM 2042 C C . ALA A 1 257 ? -8.739 7.778 25.054 1.00 98.56 257 ALA A C 1
ATOM 2044 O O . ALA A 1 257 ? -8.436 8.661 24.255 1.00 98.56 257 ALA A O 1
ATOM 2045 N N . LYS A 1 258 ? -8.150 7.684 26.254 1.00 98.56 258 LYS A N 1
ATOM 2046 C CA . LYS A 1 258 ? -7.076 8.590 26.689 1.00 98.56 258 LYS A CA 1
ATOM 2047 C C . LYS A 1 258 ? -5.821 8.441 25.835 1.00 98.56 258 LYS A C 1
ATOM 2049 O O . LYS A 1 258 ? -5.237 9.452 25.462 1.00 98.56 258 LYS A O 1
ATOM 2054 N N . LEU A 1 259 ? -5.437 7.205 25.502 1.00 98.19 259 LEU A N 1
ATOM 2055 C CA . LEU A 1 259 ? -4.303 6.938 24.617 1.00 98.19 259 LEU A CA 1
ATOM 2056 C C . LEU A 1 259 ? -4.526 7.542 23.227 1.00 98.19 259 LEU A C 1
ATOM 2058 O O . LEU A 1 259 ? -3.613 8.155 22.681 1.00 98.19 259 LEU A O 1
ATOM 2062 N N . LEU A 1 260 ? -5.734 7.410 22.671 1.00 97.81 260 LEU A N 1
ATOM 2063 C CA . LEU A 1 260 ? -6.123 8.062 21.420 1.00 97.81 260 LEU A CA 1
ATOM 2064 C C . LEU A 1 260 ? -5.981 9.585 21.518 1.00 97.81 260 LEU A C 1
ATOM 2066 O O . LEU A 1 260 ? -5.374 10.181 20.635 1.00 97.81 260 LEU A O 1
ATOM 2070 N N . ALA A 1 261 ? -6.453 10.197 22.607 1.00 97.62 261 ALA A N 1
ATOM 2071 C CA . ALA A 1 261 ? -6.357 11.642 22.820 1.00 97.62 261 ALA A CA 1
ATOM 2072 C C . ALA A 1 261 ? -4.922 12.164 22.994 1.00 97.62 261 ALA A C 1
ATOM 2074 O O . ALA A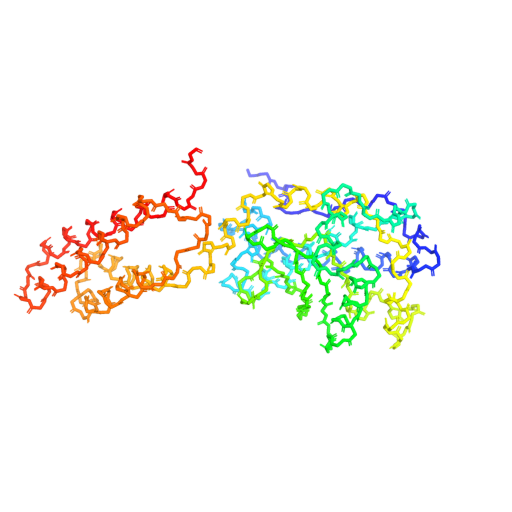 1 261 ? -4.647 13.308 22.644 1.00 97.62 261 ALA A O 1
ATOM 2075 N N . SER A 1 262 ? -4.007 11.348 23.523 1.00 96.94 262 SER A N 1
ATOM 2076 C CA . SER A 1 262 ? -2.586 11.706 23.637 1.00 96.94 262 SER A CA 1
ATOM 2077 C C . SER A 1 262 ? -1.756 11.339 22.405 1.00 96.94 262 SER A C 1
ATOM 2079 O O . SER A 1 262 ? -0.589 11.717 22.326 1.00 96.94 262 SER A O 1
ATOM 2081 N N . SER A 1 263 ? -2.311 10.555 21.479 1.00 95.31 263 SER A N 1
ATOM 2082 C CA . SER A 1 263 ? -1.615 10.123 20.265 1.00 95.31 263 SER A CA 1
ATOM 2083 C C . SER A 1 263 ? -1.676 11.203 19.189 1.00 95.31 263 SER A C 1
ATOM 2085 O O . SER A 1 263 ? -2.609 12.001 19.136 1.00 95.31 263 SER A O 1
ATOM 2087 N N . ALA A 1 264 ? -0.697 11.207 18.285 1.00 93.75 264 ALA A N 1
ATOM 2088 C CA . ALA A 1 264 ? -0.732 12.099 17.136 1.00 93.75 264 ALA A CA 1
ATOM 2089 C C . ALA A 1 264 ? -1.923 11.754 16.226 1.00 93.75 264 ALA A C 1
ATOM 2091 O O . ALA A 1 264 ? -2.040 10.625 15.747 1.00 93.75 264 ALA A O 1
ATOM 2092 N N . VAL A 1 265 ? -2.787 12.740 15.974 1.00 94.31 265 VAL A N 1
ATOM 2093 C CA . VAL A 1 265 ? -3.803 12.649 14.920 1.00 94.31 265 VAL A CA 1
ATOM 2094 C C . VAL A 1 265 ? -3.086 12.707 13.567 1.00 94.31 265 VAL A C 1
ATOM 2096 O O . VAL A 1 265 ? -2.268 13.620 13.372 1.00 94.31 265 VAL A O 1
ATOM 2099 N N . PRO A 1 266 ? -3.364 11.775 12.637 1.00 92.75 266 PRO A N 1
ATOM 2100 C CA . PRO A 1 266 ? -2.741 11.797 11.323 1.00 92.75 266 PRO A CA 1
ATOM 2101 C C . PRO A 1 266 ? -3.041 13.096 10.568 1.00 92.75 266 PRO A C 1
ATOM 2103 O O . PRO A 1 266 ? -4.099 13.704 10.750 1.00 92.75 266 PRO A O 1
ATOM 2106 N N . ALA A 1 267 ? -2.088 13.557 9.761 1.00 91.06 267 ALA A N 1
ATOM 2107 C CA . ALA A 1 267 ? -2.099 14.888 9.165 1.00 91.06 267 ALA A CA 1
ATOM 2108 C C . ALA A 1 267 ? -3.357 15.143 8.327 1.00 91.06 267 ALA A C 1
ATOM 2110 O O . ALA A 1 267 ? -3.940 16.222 8.458 1.00 91.06 267 ALA A O 1
ATOM 2111 N N . SER A 1 268 ? -3.822 14.156 7.552 1.00 91.00 268 SER A N 1
ATOM 2112 C CA . SER A 1 268 ? -5.028 14.313 6.721 1.00 91.00 268 SER A CA 1
ATOM 2113 C C . SER A 1 268 ? -6.324 14.439 7.523 1.00 91.00 268 SER A C 1
ATOM 2115 O O . SER A 1 268 ? -7.327 14.894 6.978 1.00 91.00 268 SER A O 1
ATOM 2117 N N . PHE A 1 269 ? -6.322 14.054 8.803 1.00 93.38 269 PHE A N 1
ATOM 2118 C CA . PHE A 1 269 ? -7.506 14.079 9.668 1.00 93.38 269 PHE A CA 1
ATOM 2119 C C . PHE A 1 269 ? -7.450 15.175 10.736 1.00 93.38 269 PHE A C 1
ATOM 2121 O O . PHE A 1 269 ? -8.402 15.337 11.498 1.00 93.38 269 PHE A O 1
ATOM 2128 N N . LYS A 1 270 ? -6.371 15.963 10.812 1.00 93.19 270 LYS A N 1
ATOM 2129 C CA . LYS A 1 270 ? -6.274 17.060 11.785 1.00 93.19 270 LYS A CA 1
ATOM 2130 C C . LYS A 1 270 ? -7.367 18.095 11.536 1.00 93.19 270 LYS A C 1
ATOM 2132 O O . LYS A 1 270 ? -7.348 18.822 10.547 1.00 93.19 270 LYS A O 1
ATOM 2137 N N . SER A 1 271 ? -8.312 18.180 12.464 1.00 95.19 271 SER A N 1
ATOM 2138 C CA . SER A 1 271 ? -9.381 19.172 12.446 1.00 95.19 271 SER A CA 1
ATOM 2139 C C . SER A 1 271 ? -9.949 19.369 13.847 1.00 95.19 271 SER A C 1
ATOM 2141 O O . SER A 1 271 ? -9.973 18.442 14.656 1.00 95.19 271 SER A O 1
ATOM 2143 N N . THR A 1 272 ? -10.504 20.553 14.107 1.00 96.38 272 THR A N 1
ATOM 2144 C CA . THR A 1 272 ? -11.172 20.850 15.383 1.00 96.38 272 THR A CA 1
ATOM 2145 C C . THR A 1 272 ? -12.344 19.907 15.664 1.00 96.38 272 THR A C 1
ATOM 2147 O O . THR A 1 272 ? -12.612 19.594 16.820 1.00 96.38 272 THR A O 1
ATOM 2150 N N . LYS A 1 273 ? -13.025 19.415 14.619 1.00 96.62 273 LYS A N 1
ATOM 2151 C CA . LYS A 1 273 ? -14.103 18.423 14.739 1.00 96.62 273 LYS A CA 1
ATOM 2152 C C . LYS A 1 273 ? -13.582 17.068 15.230 1.00 96.62 273 LYS A C 1
ATOM 2154 O O . LYS A 1 273 ? -14.205 16.471 16.104 1.00 96.62 273 LYS A O 1
ATOM 2159 N N . ILE A 1 274 ? -12.440 16.606 14.712 1.00 96.81 274 ILE A N 1
ATOM 2160 C CA . ILE A 1 274 ? -11.786 15.375 15.183 1.00 96.81 274 ILE A CA 1
ATOM 2161 C C . ILE A 1 274 ? -11.339 15.533 16.638 1.00 96.81 274 ILE A C 1
ATOM 2163 O O . ILE A 1 274 ? -11.640 14.665 17.456 1.00 96.81 274 ILE A O 1
ATOM 2167 N N . ASP A 1 275 ? -10.728 16.665 16.996 1.00 96.88 275 ASP A N 1
ATOM 2168 C CA . ASP A 1 275 ? -10.304 16.932 18.376 1.00 96.88 275 ASP A CA 1
ATOM 2169 C C . ASP A 1 275 ? -11.495 16.921 19.351 1.00 96.88 275 ASP A C 1
ATOM 2171 O O . ASP A 1 275 ? -11.435 16.332 20.435 1.00 96.88 275 ASP A O 1
ATOM 2175 N N . GLN A 1 276 ? -12.616 17.532 18.952 1.00 97.81 276 GLN A N 1
ATOM 2176 C CA . GLN A 1 276 ? -13.859 17.534 19.727 1.00 97.81 276 GLN A CA 1
ATOM 2177 C C . GLN A 1 276 ? -14.450 16.129 19.879 1.00 97.81 276 GLN A C 1
ATOM 2179 O O . GLN A 1 276 ? -14.858 15.762 20.983 1.00 97.81 276 GLN A O 1
ATOM 2184 N N . ALA A 1 277 ? -14.478 15.334 18.809 1.00 97.81 277 ALA A N 1
ATOM 2185 C CA . ALA A 1 277 ? -15.000 13.971 18.848 1.00 97.81 277 ALA A CA 1
ATOM 2186 C C . ALA A 1 277 ? -14.126 13.048 19.719 1.00 97.81 277 ALA A C 1
ATOM 2188 O O . ALA A 1 277 ? -14.655 12.300 20.541 1.00 97.81 277 ALA A O 1
ATOM 2189 N N . ILE A 1 278 ? -12.795 13.162 19.636 1.00 98.31 278 ILE A N 1
ATOM 2190 C CA . ILE A 1 278 ? -11.859 12.432 20.507 1.00 98.31 278 ILE A CA 1
ATOM 2191 C C . ILE A 1 278 ? -12.062 12.824 21.976 1.00 98.31 278 ILE A C 1
ATOM 2193 O O . ILE A 1 278 ? -12.130 11.951 22.844 1.00 98.31 278 ILE A O 1
ATOM 2197 N N . LYS A 1 279 ? -12.228 14.118 22.276 1.00 98.25 279 LYS A N 1
ATOM 2198 C CA . LYS A 1 279 ? -12.578 14.567 23.633 1.00 98.25 279 LYS A CA 1
ATOM 2199 C C . LYS A 1 279 ? -13.907 13.963 24.096 1.00 98.25 279 LYS A C 1
ATOM 2201 O O . LYS A 1 279 ? -13.997 13.477 25.223 1.00 98.25 279 LYS A O 1
ATOM 2206 N N . GLY A 1 280 ? -14.907 13.932 23.215 1.00 98.31 280 GLY A N 1
ATOM 2207 C CA . GLY A 1 280 ? -16.188 13.271 23.455 1.00 98.31 280 GLY A CA 1
ATOM 2208 C C . GLY A 1 280 ? -16.035 11.791 23.812 1.00 98.31 280 GLY A C 1
ATOM 2209 O O . GLY A 1 280 ? -16.675 11.330 24.757 1.00 98.31 280 GLY A O 1
ATOM 2210 N N . LEU A 1 281 ? -15.135 11.063 23.140 1.00 98.19 281 LEU A N 1
ATOM 2211 C CA . LEU A 1 281 ? -14.826 9.670 23.480 1.00 98.19 281 LEU A CA 1
ATOM 2212 C C . LEU A 1 281 ? -14.214 9.527 24.872 1.00 98.19 281 LEU A C 1
ATOM 2214 O O . LEU A 1 281 ? -14.595 8.614 25.607 1.00 98.19 281 LEU A O 1
ATOM 2218 N N . VAL A 1 282 ? -13.291 10.410 25.260 1.00 98.75 282 VAL A N 1
ATOM 2219 C CA . VAL A 1 282 ? -12.692 10.391 26.605 1.00 98.75 282 VAL A CA 1
ATOM 2220 C C . VAL A 1 282 ? -13.757 10.649 27.669 1.00 98.75 282 VAL A C 1
ATOM 2222 O O . VAL A 1 282 ? -13.890 9.863 28.612 1.00 98.75 282 VAL A O 1
ATOM 2225 N N . ASP A 1 283 ? -14.548 11.708 27.499 1.00 98.62 283 ASP A N 1
ATOM 2226 C CA . ASP A 1 283 ? -15.583 12.106 28.455 1.00 98.62 283 ASP A CA 1
ATOM 2227 C C . ASP A 1 283 ? -16.693 11.047 28.555 1.00 98.62 283 ASP A C 1
ATOM 2229 O O . ASP A 1 283 ? -17.135 10.698 29.655 1.00 98.62 283 ASP A O 1
ATOM 2233 N N . GLY A 1 284 ? -17.126 10.497 27.418 1.00 98.56 284 GLY A N 1
ATOM 2234 C CA . GLY A 1 284 ? -18.109 9.418 27.341 1.00 98.56 284 GLY A CA 1
ATOM 2235 C C . GLY A 1 284 ? -17.606 8.129 27.990 1.00 98.56 284 GLY A C 1
ATOM 2236 O O . GLY A 1 284 ? -18.305 7.549 28.822 1.00 98.56 284 GLY A O 1
ATOM 2237 N N . SER A 1 285 ? -16.364 7.729 27.705 1.00 98.75 285 SER A N 1
ATOM 2238 C CA . SER A 1 285 ? -15.749 6.543 28.317 1.00 98.75 285 SER A CA 1
ATOM 2239 C C . SER A 1 285 ? -15.592 6.703 29.830 1.00 98.75 285 SER A C 1
ATOM 2241 O O . SER A 1 285 ? -15.814 5.755 30.579 1.00 98.75 285 SER A O 1
ATOM 2243 N N . ALA A 1 286 ? -15.267 7.908 30.311 1.00 98.81 286 ALA A N 1
ATOM 2244 C CA . ALA A 1 286 ? -15.144 8.184 31.742 1.00 98.81 286 ALA A CA 1
ATOM 2245 C C . ALA A 1 286 ? -16.497 8.104 32.464 1.00 98.81 286 ALA A C 1
ATOM 2247 O O . ALA A 1 286 ? -16.585 7.570 33.574 1.00 98.81 286 ALA A O 1
ATOM 2248 N N . LYS A 1 287 ? -17.564 8.611 31.833 1.00 98.50 287 LYS A N 1
ATOM 2249 C CA . LYS A 1 287 ? -18.939 8.484 32.341 1.00 98.50 287 LYS A CA 1
ATOM 2250 C C . LYS A 1 287 ? -19.375 7.020 32.395 1.00 98.50 287 LYS A C 1
ATOM 2252 O O . LYS A 1 287 ? -19.895 6.597 33.429 1.00 98.50 287 LYS A O 1
ATOM 2257 N N . LEU A 1 288 ? -19.114 6.259 31.332 1.00 98.62 288 LEU A N 1
ATOM 2258 C CA . LEU A 1 288 ? -19.435 4.835 31.240 1.00 98.62 288 LEU A CA 1
ATOM 2259 C C . LEU A 1 288 ? -18.698 4.012 32.307 1.00 98.62 288 LEU A C 1
ATOM 2261 O O . LEU A 1 288 ? -19.333 3.260 33.041 1.00 98.62 288 LEU A O 1
ATOM 2265 N N . ASP A 1 289 ? -17.389 4.212 32.471 1.00 98.75 289 ASP A N 1
ATOM 2266 C CA . ASP A 1 289 ? -16.592 3.520 33.494 1.00 98.75 289 ASP A CA 1
ATOM 2267 C C . ASP A 1 289 ? -17.075 3.826 34.917 1.00 98.75 289 ASP A C 1
ATOM 2269 O O . ASP A 1 289 ? -17.232 2.929 35.747 1.00 98.75 289 ASP A O 1
ATOM 2273 N N . LYS A 1 290 ? -17.402 5.092 35.198 1.00 98.56 290 LYS A N 1
ATOM 2274 C CA . LYS A 1 290 ? -17.979 5.488 36.488 1.00 98.56 290 LYS A CA 1
ATOM 2275 C C . LYS A 1 290 ? -19.343 4.839 36.732 1.00 98.56 290 LYS A C 1
ATOM 2277 O O . LYS A 1 290 ? -19.641 4.483 37.871 1.00 98.56 290 LYS A O 1
ATOM 2282 N N . LEU A 1 291 ? -20.174 4.719 35.698 1.00 98.38 291 LEU A N 1
ATOM 2283 C CA . LEU A 1 291 ? -21.479 4.064 35.783 1.00 98.38 291 LEU A CA 1
ATOM 2284 C C . LEU A 1 291 ? -21.325 2.567 36.083 1.00 98.38 291 LEU A C 1
ATOM 2286 O O . LEU A 1 291 ? -21.984 2.061 36.991 1.00 98.38 291 LEU A O 1
ATOM 2290 N N . VAL A 1 292 ? -20.419 1.889 35.378 1.00 98.31 292 VAL A N 1
ATOM 2291 C CA . VAL A 1 292 ? -20.101 0.466 35.570 1.00 98.31 292 VAL A CA 1
ATOM 2292 C C . VAL A 1 292 ? -19.578 0.204 36.985 1.00 98.31 292 VAL A C 1
ATOM 2294 O O . VAL A 1 292 ? -20.143 -0.629 37.691 1.00 98.31 292 VAL A O 1
ATOM 2297 N N . LYS A 1 293 ? -18.588 0.976 37.456 1.00 98.06 293 LYS A N 1
ATOM 2298 C CA . LYS A 1 293 ? -18.004 0.843 38.809 1.00 98.06 293 LYS A CA 1
ATOM 2299 C C . LYS A 1 293 ? -18.990 1.093 39.948 1.00 98.06 293 LYS A C 1
ATOM 2301 O O . LYS A 1 293 ? -18.762 0.654 41.070 1.00 98.06 293 LYS A O 1
ATOM 2306 N N . LYS A 1 294 ? -20.082 1.809 39.678 1.00 98.00 294 LYS A N 1
ATOM 2307 C CA . LYS A 1 294 ? -21.179 2.035 40.630 1.00 98.00 294 LYS A CA 1
ATOM 2308 C C . LYS A 1 294 ? -22.293 0.993 40.520 1.00 98.00 294 LYS A C 1
ATOM 2310 O O . LYS A 1 294 ? -23.379 1.231 41.041 1.00 98.00 294 LYS A O 1
ATOM 2315 N N . ASN A 1 295 ? -22.048 -0.128 39.839 1.00 96.69 295 ASN A N 1
ATOM 2316 C CA . ASN A 1 295 ? -23.042 -1.165 39.568 1.00 96.69 295 ASN A CA 1
ATOM 2317 C C . ASN A 1 295 ? -24.309 -0.596 38.909 1.00 96.69 295 ASN A C 1
ATOM 2319 O O . ASN A 1 295 ? -25.430 -0.935 39.282 1.00 96.69 295 ASN A O 1
ATOM 2323 N N . GLY A 1 296 ? -24.129 0.302 37.932 1.00 96.50 296 GLY A N 1
ATOM 2324 C CA . GLY A 1 296 ? -25.230 0.858 37.152 1.00 96.50 296 GLY A CA 1
ATOM 2325 C C . GLY A 1 296 ? -26.096 -0.234 36.518 1.00 96.50 296 GLY A C 1
ATOM 2326 O O . GLY A 1 296 ? -25.601 -1.309 36.171 1.00 96.50 296 GLY A O 1
ATOM 2327 N N . LYS A 1 297 ? -27.394 0.054 36.373 1.00 98.06 297 LYS A N 1
ATOM 2328 C CA . LYS A 1 297 ? -28.344 -0.826 35.683 1.00 98.06 297 LYS A CA 1
ATOM 2329 C C . LYS A 1 297 ? -27.953 -1.002 34.214 1.00 98.06 297 LYS A C 1
ATOM 2331 O O . LYS A 1 297 ? -27.449 -0.055 33.604 1.00 98.06 297 LYS A O 1
ATOM 2336 N N . ASP A 1 298 ? -28.220 -2.181 33.667 1.00 98.06 298 ASP A N 1
ATOM 2337 C CA . ASP A 1 298 ? -27.869 -2.547 32.292 1.00 98.06 298 ASP A CA 1
ATOM 2338 C C . ASP A 1 298 ? -28.473 -1.585 31.262 1.00 98.06 298 ASP A C 1
ATOM 2340 O O . ASP A 1 298 ? -27.780 -1.176 30.332 1.00 98.06 298 ASP A O 1
ATOM 2344 N N . GLU A 1 299 ? -29.700 -1.102 31.476 1.00 97.50 299 GLU A N 1
ATOM 2345 C CA . GLU A 1 299 ? -30.349 -0.141 30.574 1.00 97.50 299 GLU A CA 1
ATOM 2346 C C . GLU A 1 299 ? -29.543 1.160 30.453 1.00 97.50 299 GLU A C 1
ATOM 2348 O O . GLU A 1 299 ? -29.312 1.660 29.354 1.00 97.50 299 GLU A O 1
ATOM 2353 N N . LYS A 1 300 ? -29.020 1.668 31.576 1.00 98.12 300 LYS A N 1
ATOM 2354 C CA . LYS A 1 300 ? -28.198 2.888 31.584 1.00 98.12 300 LYS A CA 1
ATOM 2355 C C . LYS A 1 300 ? -26.824 2.658 30.959 1.00 98.12 300 LYS A C 1
ATOM 2357 O O . LYS A 1 300 ? -26.269 3.560 30.334 1.00 98.12 300 LYS A O 1
ATOM 2362 N N . ILE A 1 301 ? -26.248 1.470 31.158 1.00 98.38 301 ILE A N 1
ATOM 2363 C CA . ILE A 1 301 ? -24.970 1.093 30.536 1.00 98.38 301 ILE A CA 1
ATOM 2364 C C . ILE A 1 301 ? -25.145 1.026 29.019 1.00 98.38 301 ILE A C 1
ATOM 2366 O O . ILE A 1 301 ? -24.316 1.575 28.297 1.00 98.38 301 ILE A O 1
ATOM 2370 N N . LYS A 1 302 ? -26.245 0.429 28.547 1.00 98.38 302 LYS A N 1
ATOM 2371 C CA . LYS A 1 302 ? -26.611 0.369 27.130 1.00 98.38 302 LYS A CA 1
ATOM 2372 C C . LYS A 1 302 ? -26.727 1.760 26.515 1.00 98.38 302 LYS A C 1
ATOM 2374 O O . LYS A 1 302 ? -26.045 2.028 25.532 1.00 98.38 302 LYS A O 1
ATOM 2379 N N . GLU A 1 303 ? -27.514 2.655 27.110 1.00 98.19 303 GLU A N 1
ATOM 2380 C CA . GLU A 1 303 ? -27.655 4.042 26.635 1.00 98.19 303 GLU A CA 1
ATOM 2381 C C . GLU A 1 303 ? -26.299 4.754 26.530 1.00 98.19 303 GLU A C 1
ATOM 2383 O O . GLU A 1 303 ? -25.980 5.370 25.512 1.00 98.19 303 GLU A O 1
ATOM 2388 N N . SER A 1 304 ? -25.464 4.632 27.566 1.00 98.19 304 SER A N 1
ATOM 2389 C CA . SER A 1 304 ? -24.147 5.270 27.586 1.00 98.19 304 SER A CA 1
ATOM 2390 C C . SER A 1 304 ? -23.178 4.669 26.565 1.00 98.19 304 SER A C 1
ATOM 2392 O O . SER A 1 304 ? -22.343 5.400 26.034 1.00 98.19 304 SER A O 1
ATOM 2394 N N . LEU A 1 305 ? -23.249 3.361 26.312 1.00 98.00 305 LEU A N 1
ATOM 2395 C CA . LEU A 1 305 ? -22.399 2.684 25.336 1.00 98.00 305 LEU A CA 1
ATOM 2396 C C . LEU A 1 305 ? -22.836 2.999 23.895 1.00 98.00 305 LEU A C 1
ATOM 2398 O O . LEU A 1 305 ? -21.969 3.198 23.049 1.00 98.00 305 LEU A O 1
ATOM 2402 N N . ILE A 1 306 ? -24.141 3.139 23.632 1.00 98.25 306 ILE A N 1
ATOM 2403 C CA . ILE A 1 306 ? -24.677 3.619 22.345 1.00 98.25 306 ILE A CA 1
ATOM 2404 C C . ILE A 1 306 ? -24.185 5.037 22.052 1.00 98.25 306 ILE A C 1
ATOM 2406 O O . ILE A 1 306 ? -23.572 5.263 21.016 1.00 98.25 306 ILE A O 1
ATOM 2410 N N . ALA A 1 307 ? -24.327 5.970 22.997 1.00 97.75 307 ALA A N 1
ATOM 2411 C CA . ALA A 1 307 ? -23.845 7.339 22.804 1.00 97.75 307 ALA A CA 1
ATOM 2412 C C . ALA A 1 307 ? -22.324 7.408 22.550 1.00 97.75 307 ALA A C 1
ATOM 2414 O O . ALA A 1 307 ? -21.844 8.232 21.765 1.00 97.75 307 ALA A O 1
ATOM 2415 N N . LEU A 1 308 ? -21.550 6.537 23.209 1.00 97.69 308 LEU A N 1
ATOM 2416 C CA . LEU A 1 308 ? -20.110 6.434 22.985 1.00 97.69 308 LEU A CA 1
ATOM 2417 C C . LEU A 1 308 ? -19.790 5.884 21.585 1.00 97.69 308 LEU A C 1
ATOM 2419 O O . LEU A 1 308 ? -18.894 6.399 20.918 1.00 97.69 308 LEU A O 1
ATOM 2423 N N . HIS A 1 309 ? -20.532 4.872 21.138 1.00 97.62 309 HIS A N 1
ATOM 2424 C CA . HIS A 1 309 ? -20.430 4.303 19.795 1.00 97.62 309 HIS A CA 1
ATOM 2425 C C . HIS A 1 309 ? -20.780 5.330 18.708 1.00 97.62 309 HIS A C 1
ATOM 2427 O O . HIS A 1 309 ? -20.019 5.493 17.756 1.00 97.62 309 HIS A O 1
ATOM 2433 N N . ASP A 1 310 ? -21.848 6.104 18.885 1.00 97.12 310 ASP A N 1
ATOM 2434 C CA . ASP A 1 310 ? -22.226 7.173 17.952 1.00 97.12 310 ASP A CA 1
ATOM 2435 C C . ASP A 1 310 ? -21.132 8.245 17.859 1.00 97.12 310 ASP A C 1
ATOM 2437 O O . ASP A 1 310 ? -20.773 8.697 16.771 1.00 97.12 310 ASP A O 1
ATOM 2441 N N . THR A 1 311 ? -20.518 8.595 18.994 1.00 97.38 311 THR A N 1
ATOM 2442 C CA . THR A 1 311 ? -19.376 9.523 19.026 1.00 97.38 311 THR A CA 1
ATOM 2443 C C . THR A 1 311 ? -18.172 8.975 18.253 1.00 97.38 311 THR A C 1
ATOM 2445 O O . THR A 1 311 ? -17.476 9.727 17.570 1.00 97.38 311 THR A O 1
ATOM 2448 N N . PHE A 1 312 ? -17.922 7.665 18.315 1.00 96.81 312 PHE A N 1
ATOM 2449 C CA . PHE A 1 312 ? -16.862 7.029 17.529 1.00 96.81 312 PHE A CA 1
ATOM 2450 C C . PHE A 1 312 ? -17.164 7.077 16.027 1.00 96.81 312 PHE A C 1
ATOM 2452 O O . PHE A 1 312 ? -16.261 7.345 15.231 1.00 96.81 312 PHE A O 1
ATOM 2459 N N . HIS A 1 313 ? -18.425 6.898 15.628 1.00 94.81 313 HIS A N 1
ATOM 2460 C CA . HIS A 1 313 ? -18.828 7.005 14.222 1.00 94.81 313 HIS A CA 1
ATOM 2461 C C . HIS A 1 313 ? -18.695 8.413 13.654 1.00 94.81 313 HIS A C 1
ATOM 2463 O O . HIS A 1 313 ? -18.395 8.547 12.471 1.00 94.81 313 HIS A O 1
ATOM 2469 N N . ILE A 1 314 ? -18.790 9.460 14.479 1.00 95.56 314 ILE A N 1
ATOM 2470 C CA . ILE A 1 314 ? -18.433 10.822 14.047 1.00 95.56 314 ILE A CA 1
ATOM 2471 C C . ILE A 1 314 ? -16.975 10.863 13.566 1.00 95.56 314 ILE A C 1
ATOM 2473 O O . ILE A 1 314 ? -16.699 11.411 12.503 1.00 95.56 314 ILE A O 1
ATOM 2477 N N . ILE A 1 315 ? -16.041 10.249 14.303 1.00 94.88 315 ILE A N 1
ATOM 2478 C CA . ILE A 1 315 ? -14.632 10.163 13.878 1.00 94.88 315 ILE A CA 1
ATOM 2479 C C . ILE A 1 315 ? -14.517 9.355 12.585 1.00 94.88 315 ILE A C 1
ATOM 2481 O O . ILE A 1 315 ? -13.828 9.779 11.663 1.00 94.88 315 ILE A O 1
ATOM 2485 N N . GLN A 1 316 ? -15.202 8.210 12.493 1.00 92.50 316 GLN A N 1
ATOM 2486 C CA . GLN A 1 316 ? -15.168 7.381 11.284 1.00 92.50 316 GLN A CA 1
ATOM 2487 C C . GLN A 1 316 ? -15.638 8.145 10.045 1.00 92.50 316 GLN A C 1
ATOM 2489 O O . GLN A 1 316 ? -14.938 8.081 9.033 1.00 92.50 316 GLN A O 1
ATOM 2494 N N . GLY A 1 317 ? -16.748 8.882 10.161 1.00 92.31 317 GLY A N 1
ATOM 2495 C CA . GLY A 1 317 ? -17.324 9.706 9.099 1.00 92.31 317 GLY A CA 1
ATOM 2496 C C . GLY A 1 317 ? -16.423 10.871 8.692 1.00 92.31 317 GLY A C 1
ATOM 2497 O O . GLY A 1 317 ? -16.224 11.118 7.509 1.00 92.31 317 GLY A O 1
ATOM 2498 N N . LEU A 1 318 ? -15.788 11.538 9.660 1.00 92.50 318 LEU A N 1
ATOM 2499 C CA . LEU A 1 318 ? -14.802 12.594 9.389 1.00 92.50 318 LEU A CA 1
ATOM 2500 C C . LEU A 1 318 ? -13.514 12.063 8.734 1.00 92.50 318 LEU A C 1
ATOM 2502 O O . LEU A 1 318 ? -12.776 12.829 8.116 1.00 92.50 318 LEU A O 1
ATOM 2506 N N . CYS A 1 319 ? -13.227 10.769 8.887 1.00 90.31 319 CYS A N 1
ATOM 2507 C CA . CYS A 1 319 ? -12.094 10.096 8.255 1.00 90.31 319 CYS A CA 1
ATOM 2508 C C . CYS A 1 319 ? -12.449 9.395 6.932 1.00 90.31 319 CYS A C 1
ATOM 2510 O O . CYS A 1 319 ? -11.559 8.797 6.327 1.00 90.31 319 CYS A O 1
ATOM 2512 N N . SER A 1 320 ? -13.713 9.392 6.504 1.00 81.75 320 SER A N 1
ATOM 2513 C CA . SER A 1 320 ? -14.131 8.914 5.180 1.00 81.75 320 SER A CA 1
ATOM 2514 C C . SER A 1 320 ? -14.297 10.090 4.225 1.00 81.75 320 SER A C 1
ATOM 2516 O O . SER A 1 320 ? -14.776 11.144 4.627 1.00 81.75 320 SER A O 1
ATOM 2518 N N . ASP A 1 321 ? -13.955 9.901 2.951 1.00 60.44 321 ASP A N 1
ATOM 2519 C CA . ASP A 1 321 ? -14.136 10.908 1.895 1.00 60.44 321 ASP A CA 1
ATOM 2520 C C . ASP A 1 321 ? -15.613 11.098 1.471 1.00 60.44 321 ASP A C 1
ATOM 2522 O O . ASP A 1 321 ? -15.888 11.637 0.406 1.00 60.44 321 ASP A O 1
ATOM 2526 N N . GLU A 1 322 ? -16.585 10.678 2.292 1.00 44.09 322 GLU A N 1
ATOM 2527 C CA . GLU A 1 322 ? -18.018 10.907 2.061 1.00 44.09 322 GLU A CA 1
ATOM 2528 C C . GLU A 1 322 ? -18.428 12.352 2.408 1.00 44.09 322 GLU A C 1
ATOM 2530 O O . GLU A 1 322 ? -19.354 12.555 3.191 1.00 44.09 322 GLU A O 1
ATOM 2535 N N . HIS A 1 323 ? -17.746 13.359 1.852 1.00 34.16 323 HIS A N 1
ATOM 2536 C CA . HIS A 1 323 ? -18.174 14.767 1.811 1.00 34.16 323 HIS A CA 1
ATOM 2537 C C . HIS A 1 323 ? -17.878 15.370 0.435 1.00 34.16 323 HIS A C 1
ATOM 2539 O O . HIS A 1 323 ? -16.691 15.391 0.040 1.00 34.16 323 HIS A O 1
#